Protein AF-A0A966EF16-F1 (afdb_monomer)

Structure (mmCIF, N/CA/C/O backbone):
data_AF-A0A966EF16-F1
#
_entry.id   AF-A0A966EF16-F1
#
loop_
_atom_site.group_PDB
_atom_site.id
_atom_site.type_symbol
_atom_site.label_atom_id
_atom_site.label_alt_id
_atom_site.label_comp_id
_atom_site.label_asym_id
_atom_site.label_entity_id
_atom_site.label_seq_id
_atom_site.pdbx_PDB_ins_code
_atom_site.Cartn_x
_atom_site.Cartn_y
_atom_site.Cartn_z
_atom_site.occupancy
_atom_site.B_iso_or_equiv
_atom_site.auth_seq_id
_atom_site.auth_comp_id
_atom_site.auth_asym_id
_atom_site.auth_atom_id
_atom_site.pdbx_PDB_model_num
ATOM 1 N N . MET A 1 1 ? -3.712 -14.894 29.745 1.00 33.47 1 MET A N 1
ATOM 2 C CA . MET A 1 1 ? -4.833 -15.830 29.506 1.00 33.47 1 MET A CA 1
ATOM 3 C C . MET A 1 1 ? -4.460 -16.750 28.345 1.00 33.47 1 MET A C 1
ATOM 5 O O . MET A 1 1 ? -4.486 -16.321 27.200 1.00 33.47 1 MET A O 1
ATOM 9 N N . LYS A 1 2 ? -3.985 -17.967 28.647 1.00 32.66 2 LYS A N 1
ATOM 10 C CA . LYS A 1 2 ? -3.661 -19.004 27.654 1.00 32.66 2 LYS A CA 1
ATOM 11 C C . LYS A 1 2 ? -4.971 -19.668 27.225 1.00 32.66 2 LYS A C 1
ATOM 13 O O . LYS A 1 2 ? -5.638 -20.267 28.060 1.00 32.66 2 LYS A O 1
ATOM 18 N N . LEU A 1 3 ? -5.339 -19.530 25.955 1.00 38.59 3 LEU A N 1
ATOM 19 C CA . LEU A 1 3 ? -6.454 -20.247 25.339 1.00 38.59 3 LEU A CA 1
ATOM 20 C C . LEU A 1 3 ? -5.885 -21.390 24.499 1.00 38.59 3 LEU A C 1
ATOM 22 O O . LEU A 1 3 ? -5.008 -21.179 23.661 1.00 38.59 3 LEU A O 1
ATOM 26 N N . ALA A 1 4 ? -6.382 -22.595 24.753 1.00 40.72 4 ALA A N 1
ATOM 27 C CA . ALA A 1 4 ? -6.151 -23.762 23.925 1.00 40.72 4 ALA A CA 1
ATOM 28 C C . ALA A 1 4 ? -6.620 -23.489 22.481 1.00 40.72 4 ALA A C 1
ATOM 30 O O . ALA A 1 4 ? -7.749 -23.062 22.268 1.00 40.72 4 ALA A O 1
ATOM 31 N N . GLY A 1 5 ? -5.746 -23.749 21.504 1.00 45.44 5 GLY A N 1
ATOM 32 C CA . GLY A 1 5 ? -6.109 -23.954 20.099 1.00 45.44 5 GLY A CA 1
ATOM 33 C C . GLY A 1 5 ? -6.415 -22.716 19.239 1.00 45.44 5 GLY A C 1
ATOM 34 O O . GLY A 1 5 ? -7.557 -22.290 19.122 1.00 45.44 5 GLY A O 1
ATOM 35 N N . LYS A 1 6 ? -5.395 -22.279 18.483 1.00 52.19 6 LYS A N 1
ATOM 36 C CA . LYS A 1 6 ? -5.493 -21.819 17.075 1.00 52.19 6 LYS A CA 1
ATOM 37 C C . LYS A 1 6 ? -6.133 -20.442 16.750 1.00 52.19 6 LYS A C 1
ATOM 39 O O . LYS A 1 6 ? -6.862 -20.336 15.764 1.00 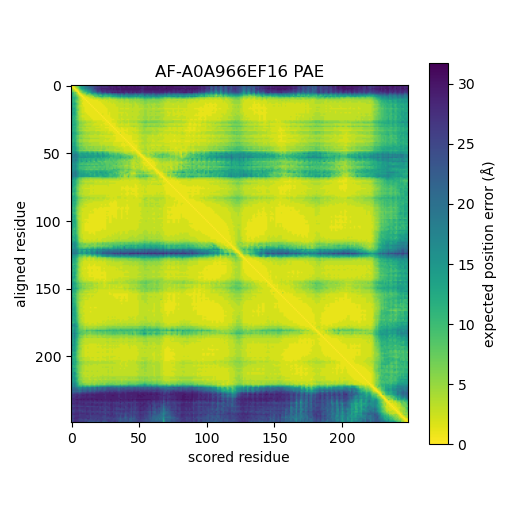52.19 6 LYS A O 1
ATOM 44 N N . PRO A 1 7 ? -5.801 -19.330 17.441 1.00 63.47 7 PRO A N 1
ATOM 45 C CA . PRO A 1 7 ? -6.170 -17.990 16.961 1.00 63.47 7 PRO A CA 1
ATOM 46 C C . PRO A 1 7 ? -5.484 -17.609 15.631 1.00 63.47 7 PRO A C 1
ATOM 48 O O . PRO A 1 7 ? -6.052 -16.856 14.846 1.00 63.47 7 PRO A O 1
ATOM 51 N N . TYR A 1 8 ? -4.296 -18.151 15.337 1.00 73.38 8 TYR A N 1
ATOM 52 C CA . TYR A 1 8 ? -3.543 -17.839 14.113 1.00 73.38 8 TYR A CA 1
ATOM 53 C C . TYR A 1 8 ? -4.095 -18.536 12.857 1.00 73.38 8 TYR A C 1
ATOM 55 O O . TYR A 1 8 ? -4.023 -17.971 11.769 1.00 73.38 8 TYR A O 1
ATOM 63 N N . GLU A 1 9 ? -4.689 -19.726 12.987 1.00 81.94 9 GLU A N 1
ATOM 64 C CA . GLU A 1 9 ? -5.162 -20.505 11.830 1.00 81.94 9 GLU A CA 1
ATOM 65 C C . GLU A 1 9 ? -6.334 -19.838 11.114 1.00 81.94 9 GLU A C 1
ATOM 67 O O . GLU A 1 9 ? -6.429 -19.888 9.892 1.00 81.94 9 GLU A O 1
ATOM 72 N N . VAL A 1 10 ? -7.203 -19.153 11.861 1.00 84.75 10 VAL A N 1
ATOM 73 C CA . VAL A 1 10 ? -8.337 -18.423 11.279 1.00 84.75 10 VAL A CA 1
ATOM 74 C C . VAL A 1 10 ? -7.854 -17.237 10.445 1.00 84.75 10 VAL A C 1
ATOM 76 O O . VAL A 1 10 ? -8.403 -16.964 9.380 1.00 84.75 10 VAL A O 1
ATOM 79 N N . HIS A 1 11 ? -6.817 -16.538 10.912 1.00 92.62 11 HIS A N 1
ATOM 80 C CA . HIS A 1 11 ? -6.212 -15.443 10.159 1.00 92.62 11 HIS A CA 1
ATOM 81 C C . HIS A 1 11 ? -5.450 -15.963 8.938 1.00 92.62 11 HIS A C 1
ATOM 83 O O . HIS A 1 11 ? -5.559 -15.372 7.870 1.00 92.62 11 HIS A O 1
ATOM 89 N N . LEU A 1 12 ? -4.763 -17.102 9.061 1.00 94.31 12 LEU A N 1
ATOM 90 C CA . LEU A 1 12 ? -4.118 -17.764 7.929 1.00 94.31 12 LEU A CA 1
ATOM 91 C C . LEU A 1 12 ? -5.136 -18.153 6.850 1.00 94.31 12 LEU A C 1
ATOM 93 O O . LEU A 1 12 ? -4.920 -17.861 5.679 1.00 94.31 12 LEU A O 1
ATOM 97 N N . LEU A 1 13 ? -6.271 -18.744 7.235 1.00 95.12 13 LEU A N 1
ATOM 98 C CA . LEU A 1 13 ? -7.340 -19.076 6.293 1.00 95.12 13 LEU A CA 1
ATOM 99 C C . LEU A 1 13 ? -7.873 -17.826 5.580 1.00 95.12 13 LEU A C 1
ATOM 101 O O . LEU A 1 13 ? -8.042 -17.849 4.365 1.00 95.12 13 LEU A O 1
ATOM 105 N N . ALA A 1 14 ? -8.101 -16.729 6.309 1.00 95.31 14 ALA A N 1
ATOM 106 C CA . ALA A 1 14 ? -8.521 -15.462 5.711 1.00 95.31 14 ALA A CA 1
ATOM 107 C C . ALA A 1 14 ? -7.501 -14.952 4.676 1.00 95.31 14 ALA A C 1
ATOM 109 O O . ALA A 1 14 ? -7.890 -14.565 3.578 1.00 95.31 14 ALA A O 1
ATOM 110 N N . VAL A 1 15 ? -6.203 -15.014 4.990 1.00 97.12 15 VAL A N 1
ATOM 111 C CA . VAL A 1 15 ? -5.126 -14.637 4.061 1.00 97.12 15 VAL A CA 1
ATOM 112 C C . VAL A 1 15 ? -5.116 -15.537 2.824 1.00 97.12 15 VAL A C 1
ATOM 114 O O . VAL A 1 15 ? -5.044 -15.021 1.713 1.00 97.12 15 VAL A O 1
ATOM 117 N N . ILE A 1 16 ? -5.250 -16.857 2.987 1.00 97.75 16 ILE A N 1
ATOM 118 C CA . ILE A 1 16 ? -5.322 -17.804 1.863 1.00 97.75 16 ILE A CA 1
ATOM 119 C C . ILE A 1 16 ? -6.518 -17.481 0.961 1.00 97.75 16 ILE A C 1
ATOM 121 O O . ILE A 1 16 ? -6.364 -17.424 -0.256 1.00 97.75 16 ILE A O 1
ATOM 125 N N . VAL A 1 17 ? -7.694 -17.219 1.540 1.00 98.00 17 VAL A N 1
ATOM 126 C CA . VAL A 1 17 ? -8.896 -16.841 0.781 1.00 98.00 17 VAL A CA 1
ATOM 127 C C . VAL A 1 17 ? -8.660 -15.561 -0.021 1.00 98.00 17 VAL A C 1
ATOM 129 O O . VAL A 1 17 ? -8.979 -15.527 -1.207 1.00 98.00 17 VAL A O 1
ATOM 132 N N . LEU A 1 18 ? -8.072 -14.527 0.589 1.00 98.44 18 LEU A N 1
ATOM 133 C CA . LEU A 1 18 ? -7.751 -13.271 -0.098 1.00 98.44 18 LEU A CA 1
ATOM 134 C C . LEU A 1 18 ? -6.717 -13.472 -1.214 1.00 98.44 18 LEU A C 1
ATOM 136 O O . LEU A 1 18 ? -6.837 -12.858 -2.271 1.00 98.44 18 LEU A O 1
ATOM 140 N N . TYR A 1 19 ? -5.741 -14.356 -1.006 1.00 98.12 19 TYR A N 1
ATOM 141 C CA . TYR A 1 19 ? -4.730 -14.694 -2.003 1.00 98.12 19 TYR A CA 1
ATOM 142 C C . TYR A 1 19 ? -5.352 -15.392 -3.217 1.00 98.12 19 TYR A C 1
ATOM 144 O O . TYR A 1 19 ? -5.171 -14.947 -4.349 1.00 98.12 19 TYR A O 1
ATOM 152 N N . VAL A 1 20 ? -6.147 -16.442 -2.984 1.00 98.38 20 VAL A N 1
ATOM 153 C CA . VAL A 1 20 ? -6.863 -17.170 -4.043 1.00 98.38 20 VAL A CA 1
ATOM 154 C C . VAL A 1 20 ? -7.811 -16.237 -4.795 1.00 98.38 20 VAL A C 1
ATOM 156 O O . VAL A 1 20 ? -7.811 -16.236 -6.023 1.00 98.38 20 VAL A O 1
ATOM 159 N N . LEU A 1 21 ? -8.573 -15.406 -4.076 1.00 98.31 21 LEU A N 1
ATOM 160 C CA . LEU A 1 21 ? -9.480 -14.432 -4.680 1.00 98.31 21 LEU A CA 1
ATOM 161 C C . LEU A 1 21 ? -8.727 -13.414 -5.545 1.00 98.31 21 LEU A C 1
ATOM 163 O O . LEU A 1 21 ? -9.138 -13.163 -6.674 1.00 98.31 21 LEU A O 1
ATOM 167 N N . GLY A 1 22 ? -7.628 -12.847 -5.042 1.00 97.62 22 GLY A N 1
ATOM 168 C CA . GLY A 1 22 ? -6.830 -11.869 -5.779 1.00 97.62 22 GLY A CA 1
ATOM 169 C C . GLY A 1 22 ? -6.287 -12.435 -7.087 1.00 97.62 22 GLY A C 1
ATOM 170 O O . GLY A 1 22 ? -6.481 -11.834 -8.140 1.00 97.62 22 GLY A O 1
ATOM 171 N N . PHE A 1 23 ? -5.690 -13.628 -7.061 1.00 97.88 23 PHE A N 1
ATOM 172 C CA . PHE A 1 23 ? -5.241 -14.269 -8.298 1.00 97.88 23 PHE A CA 1
ATOM 173 C C . PHE A 1 23 ? -6.400 -14.615 -9.230 1.00 97.88 23 PHE A C 1
ATOM 175 O O . PHE A 1 23 ? -6.285 -14.376 -10.425 1.00 97.88 23 PHE A O 1
ATOM 182 N N . ALA A 1 24 ? -7.519 -15.129 -8.713 1.00 97.81 24 ALA A N 1
ATOM 183 C CA . ALA A 1 24 ? -8.670 -15.481 -9.541 1.00 97.81 24 ALA A CA 1
ATOM 184 C C . ALA A 1 24 ? -9.262 -14.263 -10.275 1.00 97.81 24 ALA A C 1
ATOM 186 O O . ALA A 1 24 ? -9.571 -14.360 -11.459 1.00 97.81 24 ALA A O 1
ATOM 187 N N . VAL A 1 25 ? -9.385 -13.116 -9.596 1.00 97.31 25 VAL A N 1
ATOM 188 C CA . VAL A 1 25 ? -9.944 -11.880 -10.173 1.00 97.31 25 VAL A CA 1
ATOM 189 C C . VAL A 1 25 ? -9.020 -11.272 -11.230 1.00 97.31 25 VAL A C 1
ATOM 191 O O . VAL A 1 25 ? -9.508 -10.780 -12.243 1.00 97.31 25 VAL A O 1
ATOM 194 N N . TYR A 1 26 ? -7.702 -11.311 -11.013 1.00 97.31 26 TYR A N 1
ATOM 195 C CA . TYR A 1 26 ? -6.723 -10.641 -11.877 1.00 97.31 26 TYR A CA 1
ATOM 196 C C . TYR A 1 26 ? -5.936 -11.596 -12.783 1.00 97.31 26 TYR A C 1
ATOM 198 O O . TYR A 1 26 ? -4.965 -11.186 -13.411 1.00 97.31 26 TYR A O 1
ATOM 206 N N . LEU A 1 27 ? -6.341 -12.864 -12.904 1.00 96.00 27 LEU A N 1
ATOM 207 C CA . LEU A 1 27 ? -5.619 -13.860 -13.707 1.00 96.00 27 LEU A CA 1
ATOM 208 C C . LEU A 1 27 ? -5.448 -13.423 -15.170 1.00 96.00 27 LEU A C 1
ATOM 210 O O . LEU A 1 27 ? -4.418 -13.676 -15.792 1.00 96.00 27 LEU A O 1
ATOM 214 N N . ASN A 1 28 ? -6.449 -12.734 -15.715 1.00 94.69 28 ASN A N 1
ATOM 215 C CA . ASN A 1 28 ? -6.435 -12.231 -17.085 1.00 94.69 28 ASN A CA 1
ATOM 216 C C . ASN A 1 28 ? -5.484 -11.035 -17.295 1.00 94.69 28 ASN A C 1
ATOM 218 O O . ASN A 1 28 ? -5.153 -10.735 -18.444 1.00 94.69 28 ASN A O 1
ATOM 222 N N . SER A 1 29 ? -5.001 -10.379 -16.230 1.00 95.56 29 SER A N 1
ATOM 223 C CA . SER A 1 29 ? -4.118 -9.213 -16.354 1.00 95.56 29 SER A CA 1
ATOM 224 C C . SER A 1 29 ? -2.742 -9.570 -16.905 1.00 95.56 29 SER A C 1
ATOM 226 O O . SER A 1 29 ? -2.127 -8.751 -17.571 1.00 95.56 29 SER A O 1
ATOM 228 N N . PHE A 1 30 ? -2.282 -10.811 -16.724 1.00 96.94 30 PHE A N 1
ATOM 229 C CA . PHE A 1 30 ? -0.929 -11.264 -17.076 1.00 96.94 30 PHE A CA 1
ATOM 230 C C . PHE A 1 30 ? -0.582 -11.173 -18.568 1.00 96.94 30 PHE A C 1
ATOM 232 O O . PHE A 1 30 ? 0.585 -11.300 -18.935 1.00 96.94 30 PHE A O 1
ATOM 239 N N . SER A 1 31 ? -1.582 -10.974 -19.426 1.00 95.38 31 SER A N 1
ATOM 240 C CA . SER A 1 31 ? -1.412 -10.799 -20.872 1.00 95.38 31 SER A CA 1
ATOM 241 C C . SER A 1 31 ? -1.550 -9.346 -21.339 1.00 95.38 31 SER A C 1
ATOM 243 O O . SER A 1 31 ? -1.339 -9.062 -22.516 1.00 95.38 31 SER A O 1
ATOM 245 N N . VAL A 1 32 ? -1.892 -8.423 -20.436 1.00 96.56 32 VAL A N 1
ATOM 246 C CA . VAL A 1 32 ? -2.098 -7.010 -20.764 1.00 96.56 32 VAL A CA 1
ATOM 247 C C . VAL A 1 32 ? -0.738 -6.360 -21.060 1.00 96.56 32 VAL A C 1
ATOM 249 O O . VAL A 1 32 ? 0.167 -6.456 -20.224 1.00 96.56 32 VAL A O 1
ATOM 252 N N . PRO A 1 33 ? -0.559 -5.717 -22.230 1.00 97.31 33 PRO A N 1
ATOM 253 C CA . PRO A 1 33 ? 0.697 -5.065 -22.587 1.00 97.31 33 PRO A CA 1
ATOM 254 C C . PRO A 1 33 ? 0.915 -3.779 -21.778 1.00 97.31 33 PRO A C 1
ATOM 256 O O . PRO A 1 33 ? 0.015 -3.303 -21.089 1.00 97.31 33 PRO A O 1
ATOM 259 N N . PHE A 1 34 ? 2.101 -3.182 -21.912 1.00 97.38 34 PHE A N 1
ATOM 260 C CA . PHE A 1 34 ? 2.326 -1.807 -21.466 1.00 97.38 34 PHE A CA 1
ATOM 261 C C . PHE A 1 34 ? 1.378 -0.845 -22.199 1.00 97.38 34 PHE A C 1
ATOM 263 O O . PHE A 1 34 ? 1.208 -0.942 -23.417 1.00 97.38 34 PHE A O 1
ATOM 270 N N . VAL A 1 35 ? 0.772 0.085 -21.465 1.00 96.38 35 VAL A N 1
ATOM 271 C CA . VAL A 1 35 ? -0.192 1.068 -21.976 1.00 96.38 35 VAL A CA 1
ATOM 272 C C . VAL A 1 35 ? 0.074 2.461 -21.399 1.00 96.38 35 VAL A C 1
ATOM 274 O O . VAL A 1 35 ? 0.591 2.589 -20.297 1.00 96.38 35 VAL A O 1
ATOM 277 N N . PHE A 1 36 ? -0.311 3.519 -22.118 1.00 95.44 36 PHE A N 1
ATOM 278 C CA . PHE A 1 36 ? -0.276 4.910 -21.630 1.00 95.44 36 PHE A CA 1
ATOM 279 C C . PHE A 1 36 ? 1.071 5.319 -20.990 1.00 95.44 36 PHE A C 1
ATOM 281 O O . PHE A 1 36 ? 2.118 5.226 -21.627 1.00 95.44 36 PHE A O 1
ATOM 288 N N . ASP A 1 37 ? 1.062 5.759 -19.733 1.00 94.94 37 ASP A N 1
ATOM 289 C CA . ASP A 1 37 ? 2.244 6.216 -19.004 1.00 94.94 37 ASP A CA 1
ATOM 290 C C . ASP A 1 37 ? 3.193 5.060 -18.632 1.00 94.94 37 ASP A C 1
ATOM 292 O O . ASP A 1 37 ? 4.270 5.322 -18.102 1.00 94.94 37 ASP A O 1
ATOM 296 N N . ASP A 1 38 ? 2.878 3.794 -18.931 1.00 96.38 38 ASP A N 1
ATOM 297 C CA . ASP A 1 38 ? 3.862 2.706 -18.837 1.00 96.38 38 ASP A CA 1
ATOM 298 C C . ASP A 1 38 ? 5.060 2.963 -19.765 1.00 96.38 38 ASP A C 1
ATOM 300 O O . ASP A 1 38 ? 6.193 2.615 -19.430 1.00 96.38 38 ASP A O 1
ATOM 304 N N . PHE A 1 39 ? 4.830 3.591 -20.924 1.00 95.62 39 PHE A N 1
ATOM 305 C CA . PHE A 1 39 ? 5.880 3.866 -21.903 1.00 95.62 39 PHE A CA 1
ATOM 306 C C . PHE A 1 39 ? 6.964 4.799 -21.345 1.00 95.62 39 PHE A C 1
ATOM 308 O O . PHE A 1 39 ? 8.072 4.317 -21.097 1.00 95.62 39 PHE A O 1
ATOM 315 N N . PRO A 1 40 ? 6.672 6.075 -21.028 1.00 94.31 40 PRO A N 1
ATOM 316 C CA . PRO A 1 40 ? 7.691 7.000 -20.539 1.00 94.31 40 PRO A CA 1
ATOM 317 C C . PRO A 1 40 ? 8.279 6.603 -19.178 1.00 94.31 40 PRO A C 1
ATOM 319 O O . PRO A 1 40 ? 9.418 6.957 -18.886 1.00 94.31 40 PRO A O 1
ATOM 322 N N . ASN A 1 41 ? 7.533 5.875 -18.337 1.00 93.69 41 ASN A N 1
ATOM 323 C CA . ASN A 1 41 ? 7.969 5.568 -16.971 1.00 93.69 41 ASN A CA 1
ATOM 324 C C . ASN A 1 41 ? 8.680 4.215 -16.832 1.00 93.69 41 ASN A C 1
ATOM 326 O O . ASN A 1 41 ? 9.449 4.036 -15.886 1.00 93.69 41 ASN A O 1
ATOM 330 N N . ILE A 1 42 ? 8.442 3.268 -17.746 1.00 95.12 42 ILE A N 1
ATOM 331 C CA . ILE A 1 42 ? 8.984 1.902 -17.671 1.00 95.12 42 ILE A CA 1
ATOM 332 C C . ILE A 1 42 ? 9.701 1.530 -18.971 1.00 95.12 42 ILE A C 1
ATOM 334 O O . ILE A 1 42 ? 10.900 1.258 -18.962 1.00 95.12 42 ILE A O 1
ATOM 338 N N . ARG A 1 43 ? 8.994 1.493 -20.104 1.00 94.50 43 ARG A N 1
ATOM 339 C CA . ARG A 1 43 ? 9.557 0.964 -21.361 1.00 94.50 43 ARG A CA 1
ATOM 340 C C . ARG A 1 43 ? 10.699 1.832 -21.900 1.00 94.50 43 ARG A C 1
ATOM 342 O O . ARG A 1 43 ? 11.762 1.315 -22.255 1.00 94.50 43 ARG A O 1
ATOM 349 N N . ASP A 1 44 ? 10.482 3.138 -21.903 1.00 94.12 44 ASP A N 1
ATOM 350 C CA . ASP A 1 44 ? 11.380 4.135 -22.484 1.00 94.12 44 ASP A CA 1
ATOM 351 C C . ASP A 1 44 ? 12.293 4.770 -21.435 1.00 94.12 44 ASP A C 1
ATOM 353 O O . ASP A 1 44 ? 13.189 5.533 -21.776 1.00 94.12 44 ASP A O 1
ATOM 357 N N . ASN A 1 45 ? 12.105 4.416 -20.163 1.00 92.94 45 ASN A N 1
ATOM 358 C CA . ASN A 1 45 ? 12.923 4.880 -19.059 1.00 92.94 45 ASN A CA 1
ATOM 359 C C . ASN A 1 45 ? 14.231 4.065 -18.981 1.00 92.94 45 ASN A C 1
ATOM 361 O O . ASN A 1 45 ? 14.204 2.896 -18.580 1.00 92.94 45 ASN A O 1
ATOM 365 N N . PRO A 1 46 ? 15.395 4.638 -19.337 1.00 90.75 46 PRO A N 1
ATOM 366 C CA . PRO A 1 46 ? 16.659 3.916 -19.258 1.00 90.75 46 PRO A CA 1
ATOM 367 C C . PRO A 1 46 ? 17.112 3.692 -17.810 1.00 90.75 46 PRO A C 1
ATOM 369 O O . PRO A 1 46 ? 17.841 2.735 -17.563 1.00 90.75 46 PRO A O 1
ATOM 372 N N . SER A 1 47 ? 16.657 4.507 -16.848 1.00 89.06 47 SER A N 1
ATOM 373 C CA . SER A 1 47 ? 17.143 4.453 -15.464 1.00 89.06 47 SER A CA 1
ATOM 374 C C .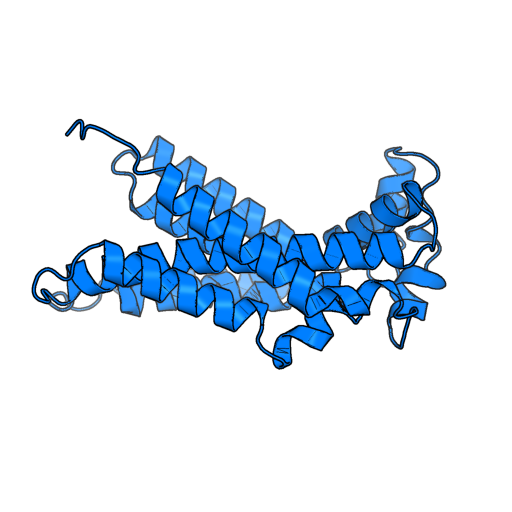 SER A 1 47 ? 16.726 3.187 -14.718 1.00 89.06 47 SER A C 1
ATOM 376 O O . SER A 1 47 ? 17.320 2.858 -13.699 1.00 89.06 47 SER A O 1
ATOM 378 N N . ILE A 1 48 ? 15.728 2.449 -15.218 1.00 91.31 48 ILE A N 1
ATOM 379 C CA . ILE A 1 48 ? 15.312 1.171 -14.625 1.00 91.31 48 ILE A CA 1
ATOM 380 C C . ILE A 1 48 ? 16.054 -0.037 -15.204 1.00 91.31 48 ILE A C 1
ATOM 382 O O . ILE A 1 48 ? 15.840 -1.154 -14.738 1.00 91.31 48 ILE A O 1
ATOM 386 N N . ARG A 1 49 ? 16.895 0.141 -16.231 1.00 91.69 49 ARG A N 1
ATOM 387 C CA . ARG A 1 49 ? 17.575 -0.965 -16.924 1.00 91.69 49 ARG A CA 1
ATOM 388 C C . ARG A 1 49 ? 18.795 -1.461 -16.143 1.00 91.69 49 ARG A C 1
ATOM 390 O O . ARG A 1 49 ? 19.903 -1.492 -16.668 1.00 91.69 49 ARG A O 1
ATOM 397 N N . LEU A 1 50 ? 18.582 -1.843 -14.884 1.00 87.38 50 LEU A N 1
ATOM 398 C CA . LEU A 1 50 ? 19.615 -2.381 -14.004 1.00 87.38 50 LEU A CA 1
ATOM 399 C C . LEU A 1 50 ? 20.197 -3.672 -14.584 1.00 87.38 50 LEU A C 1
ATOM 401 O O . LEU A 1 50 ? 19.465 -4.621 -14.866 1.00 87.38 50 LEU A O 1
ATOM 405 N N . THR A 1 51 ? 21.522 -3.715 -14.707 1.00 83.44 51 THR A N 1
ATOM 406 C CA . THR A 1 51 ? 22.290 -4.922 -15.054 1.00 83.44 51 THR A CA 1
ATOM 407 C C . THR A 1 51 ? 23.005 -5.529 -13.845 1.00 83.44 51 THR A C 1
ATOM 409 O O . THR A 1 51 ? 23.363 -6.703 -13.872 1.00 83.44 51 THR A O 1
ATOM 412 N N . ALA A 1 52 ? 23.196 -4.748 -12.780 1.00 83.12 52 ALA A N 1
ATOM 413 C CA . ALA A 1 52 ? 23.762 -5.164 -11.501 1.00 83.12 52 ALA A CA 1
ATOM 414 C C . ALA A 1 52 ? 23.165 -4.317 -10.362 1.00 83.12 52 ALA A C 1
ATOM 416 O O . ALA A 1 52 ? 22.542 -3.286 -10.604 1.00 83.12 52 ALA A O 1
ATOM 417 N N . ILE A 1 53 ? 23.339 -4.762 -9.113 1.00 82.75 53 ILE A N 1
ATOM 418 C CA . ILE A 1 53 ? 22.932 -4.007 -7.918 1.00 82.75 53 ILE A CA 1
ATOM 419 C C . ILE A 1 53 ? 24.179 -3.337 -7.327 1.00 82.75 53 ILE A C 1
ATOM 421 O O . ILE A 1 53 ? 24.754 -3.820 -6.352 1.00 82.75 53 ILE A O 1
ATOM 425 N N . GLY A 1 54 ? 24.628 -2.251 -7.957 1.00 84.62 54 GLY A N 1
ATOM 426 C CA . GLY A 1 54 ? 25.668 -1.358 -7.448 1.00 84.62 54 GLY A CA 1
ATOM 427 C C . GLY A 1 54 ? 25.091 -0.070 -6.852 1.00 84.62 54 GLY A C 1
ATOM 428 O O . GLY A 1 54 ? 23.954 0.316 -7.122 1.00 84.62 54 GLY A O 1
ATOM 429 N N . ILE A 1 55 ? 25.884 0.624 -6.027 1.00 82.19 55 ILE A N 1
ATOM 430 C CA . ILE A 1 55 ? 25.486 1.918 -5.440 1.00 82.19 55 ILE A CA 1
ATOM 431 C C . ILE A 1 55 ? 25.250 2.962 -6.540 1.00 82.19 55 ILE A C 1
ATOM 433 O O . ILE A 1 55 ? 24.286 3.721 -6.466 1.00 82.19 55 ILE A O 1
ATOM 437 N N . GLU A 1 56 ? 26.106 2.988 -7.564 1.00 81.50 56 GLU A N 1
ATOM 438 C CA . GLU A 1 56 ? 25.977 3.906 -8.701 1.00 81.50 56 GLU A CA 1
ATOM 439 C C . GLU A 1 56 ? 24.739 3.589 -9.545 1.00 81.50 56 GLU A C 1
ATOM 441 O O . GLU A 1 56 ? 23.987 4.500 -9.887 1.00 81.50 56 GLU A O 1
ATOM 446 N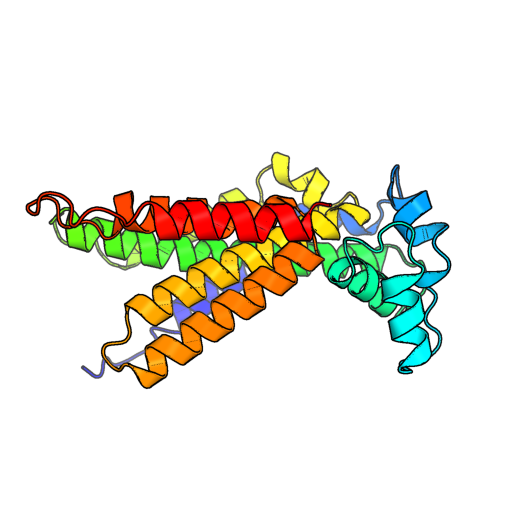 N . ASP A 1 57 ? 24.452 2.304 -9.767 1.00 82.31 57 ASP A N 1
ATOM 447 C CA . ASP A 1 57 ? 23.268 1.858 -10.502 1.00 82.31 57 ASP A CA 1
ATOM 448 C C . ASP A 1 57 ? 21.965 2.252 -9.782 1.00 82.31 57 ASP A C 1
ATOM 450 O O . ASP A 1 57 ? 21.020 2.770 -10.386 1.00 82.31 57 ASP A O 1
ATOM 454 N N . LEU A 1 58 ? 21.919 2.068 -8.456 1.00 83.06 58 LEU A N 1
ATOM 455 C CA . LEU A 1 58 ? 20.782 2.485 -7.631 1.00 83.06 58 LEU A CA 1
ATOM 456 C C . LEU A 1 58 ? 20.649 4.008 -7.575 1.00 83.06 58 LEU A C 1
ATOM 458 O O . LEU A 1 58 ? 19.532 4.529 -7.598 1.00 83.06 58 LEU A O 1
ATOM 462 N N . ARG A 1 59 ? 21.769 4.736 -7.531 1.00 83.69 59 ARG A N 1
ATOM 463 C CA . ARG A 1 59 ? 21.764 6.199 -7.570 1.00 83.69 59 ARG A CA 1
ATOM 464 C C . ARG A 1 59 ? 21.189 6.711 -8.889 1.00 83.69 59 ARG A C 1
ATOM 466 O O . ARG A 1 59 ? 20.318 7.576 -8.841 1.00 83.69 59 ARG A O 1
ATOM 473 N N . ALA A 1 60 ? 21.618 6.167 -10.026 1.00 80.06 60 ALA A N 1
ATOM 474 C CA . ALA A 1 60 ? 21.079 6.520 -11.339 1.00 80.06 60 ALA A CA 1
ATOM 475 C C . ALA A 1 60 ? 19.582 6.176 -11.435 1.00 80.06 60 ALA A C 1
ATOM 477 O O . ALA A 1 60 ? 18.772 7.005 -11.849 1.00 80.06 60 ALA A O 1
ATOM 478 N N . THR A 1 61 ? 19.186 5.001 -10.928 1.00 82.31 61 THR A N 1
ATOM 479 C CA . THR A 1 61 ? 17.773 4.597 -10.827 1.00 82.31 61 THR A CA 1
ATOM 480 C C . THR A 1 61 ? 16.951 5.634 -10.059 1.00 82.31 61 THR A C 1
ATOM 482 O O . THR A 1 61 ? 15.837 5.963 -10.453 1.00 82.31 61 THR A O 1
ATOM 485 N N . VAL A 1 62 ? 17.472 6.176 -8.962 1.00 84.56 62 VAL A N 1
ATOM 486 C CA . VAL A 1 62 ? 16.730 7.113 -8.109 1.00 84.56 62 VAL A CA 1
ATOM 487 C C . VAL A 1 62 ? 16.738 8.542 -8.656 1.00 84.56 62 VAL A C 1
ATOM 489 O O . VAL A 1 62 ? 15.691 9.184 -8.680 1.00 84.56 62 VAL A O 1
ATOM 492 N N . LEU A 1 63 ? 17.896 9.049 -9.080 1.00 83.12 63 LEU A N 1
ATOM 493 C CA . LEU A 1 63 ? 18.094 10.476 -9.353 1.00 83.12 63 LEU A CA 1
ATOM 494 C C . LEU A 1 63 ? 17.882 10.865 -10.819 1.00 83.12 63 LEU A C 1
ATOM 496 O O . LEU A 1 63 ? 17.518 12.004 -11.087 1.00 83.12 63 LEU A O 1
ATOM 500 N N . GLU A 1 64 ? 18.094 9.944 -11.758 1.00 82.06 64 GLU A N 1
ATOM 501 C CA . GLU A 1 64 ? 18.082 10.238 -13.202 1.00 82.06 64 GLU A CA 1
ATOM 502 C C . GLU A 1 64 ? 16.787 9.768 -13.886 1.00 82.06 64 GLU A C 1
ATOM 504 O O . GLU A 1 64 ? 16.642 9.825 -15.105 1.00 82.06 64 GLU A O 1
ATOM 509 N N . SER A 1 65 ? 15.819 9.293 -13.099 1.00 82.44 65 SER A N 1
ATOM 510 C CA . SER A 1 65 ? 14.533 8.815 -13.601 1.00 82.44 65 SER A CA 1
ATOM 511 C C . SER A 1 65 ? 13.590 9.957 -14.012 1.00 82.44 65 SER A C 1
ATOM 513 O O . SER A 1 65 ? 13.471 10.938 -13.274 1.00 82.44 65 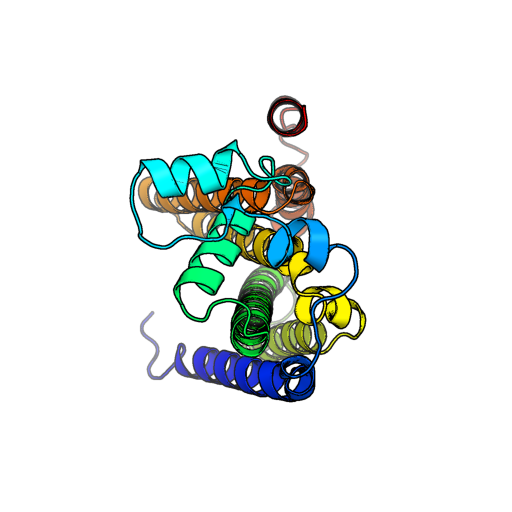SER A O 1
ATOM 515 N N . PRO A 1 66 ? 12.775 9.779 -15.074 1.00 77.12 66 PRO A N 1
ATOM 516 C CA . PRO A 1 66 ? 11.617 10.636 -15.353 1.00 77.12 66 PRO A CA 1
ATOM 517 C C . PRO A 1 66 ? 10.635 10.755 -14.172 1.00 77.12 66 PRO A C 1
ATOM 519 O O . PRO A 1 66 ? 9.899 11.734 -14.069 1.00 77.12 66 PRO A O 1
ATOM 522 N N . ILE A 1 67 ? 10.643 9.780 -13.254 1.00 79.25 67 ILE A N 1
ATOM 523 C CA . ILE A 1 67 ? 9.859 9.767 -12.013 1.00 79.25 67 ILE A CA 1
ATOM 524 C C . ILE A 1 67 ? 10.748 9.855 -10.770 1.00 79.25 67 ILE A C 1
ATOM 526 O O . ILE A 1 67 ? 10.444 9.229 -9.759 1.00 79.25 67 ILE A O 1
ATOM 530 N N . ALA A 1 68 ? 11.819 10.655 -10.798 1.00 79.25 68 ALA A N 1
ATOM 531 C CA . ALA A 1 68 ? 12.744 10.833 -9.666 1.00 79.25 68 ALA A CA 1
ATOM 532 C C . ALA A 1 68 ? 12.056 11.209 -8.334 1.00 79.25 68 ALA A C 1
ATOM 534 O O . ALA A 1 68 ? 12.549 10.886 -7.256 1.00 79.25 68 ALA A O 1
ATOM 535 N N . ARG A 1 69 ? 10.866 11.825 -8.388 1.00 85.50 69 ARG A N 1
ATOM 536 C CA . ARG A 1 69 ? 10.024 12.112 -7.208 1.00 85.50 69 ARG A CA 1
ATOM 537 C C . ARG A 1 69 ? 9.372 10.868 -6.582 1.00 85.50 69 ARG A C 1
ATOM 539 O O . ARG A 1 69 ? 8.779 10.962 -5.513 1.00 85.50 69 ARG A O 1
ATOM 546 N N . ARG A 1 70 ? 9.452 9.706 -7.237 1.00 91.69 70 ARG A N 1
ATOM 547 C CA . ARG A 1 70 ? 8.858 8.423 -6.821 1.00 91.69 70 ARG A CA 1
ATOM 548 C C . ARG A 1 70 ? 9.913 7.303 -6.801 1.00 91.69 70 ARG A C 1
ATOM 550 O O . ARG A 1 70 ? 9.760 6.282 -7.484 1.00 91.69 70 ARG A O 1
ATOM 557 N N . PRO A 1 71 ? 10.998 7.473 -6.024 1.00 93.62 71 PRO A N 1
ATOM 558 C CA . PRO A 1 71 ? 12.166 6.598 -6.078 1.00 93.62 71 PRO A CA 1
ATOM 559 C C . PRO A 1 71 ? 11.863 5.148 -5.698 1.00 93.62 71 PRO A C 1
ATOM 561 O O . PRO A 1 71 ? 12.421 4.230 -6.291 1.00 93.62 71 PRO A O 1
ATOM 564 N N . ILE A 1 72 ? 10.948 4.913 -4.754 1.00 96.12 72 ILE A N 1
ATOM 565 C CA . ILE A 1 72 ? 10.620 3.562 -4.279 1.00 96.12 72 ILE A CA 1
ATOM 566 C C . ILE A 1 72 ? 9.910 2.767 -5.372 1.00 96.12 72 ILE A C 1
ATOM 568 O O . ILE A 1 72 ? 10.204 1.589 -5.591 1.00 96.12 72 ILE A O 1
ATOM 572 N N . ALA A 1 73 ? 9.011 3.420 -6.104 1.00 93.88 73 ALA A N 1
ATOM 573 C CA . ALA A 1 73 ? 8.357 2.781 -7.228 1.00 93.88 73 ALA A CA 1
ATOM 574 C C . ALA A 1 73 ? 9.330 2.544 -8.388 1.00 93.88 73 ALA A C 1
ATOM 576 O O . ALA A 1 73 ? 9.309 1.457 -8.966 1.00 93.88 73 ALA A O 1
ATOM 577 N N . ASN A 1 74 ? 10.222 3.499 -8.682 1.00 94.00 74 ASN A N 1
ATOM 578 C CA . ASN A 1 74 ? 11.212 3.320 -9.743 1.00 94.00 74 ASN A CA 1
ATOM 579 C C . ASN A 1 74 ? 12.179 2.163 -9.443 1.00 94.00 74 ASN A C 1
ATOM 581 O O . ASN A 1 74 ? 12.390 1.309 -10.302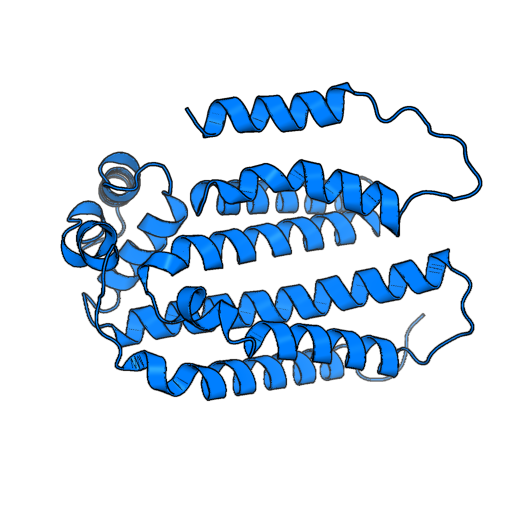 1.00 94.00 74 ASN A O 1
ATOM 585 N N . ILE A 1 75 ? 12.661 2.052 -8.198 1.00 94.69 75 ILE A N 1
ATOM 586 C CA . ILE A 1 75 ? 13.445 0.895 -7.732 1.00 94.69 75 ILE A CA 1
ATOM 587 C C . ILE A 1 75 ? 12.661 -0.406 -7.943 1.00 94.69 75 ILE A C 1
ATOM 589 O O . ILE A 1 75 ? 13.221 -1.389 -8.421 1.00 94.69 75 ILE A O 1
ATOM 593 N N . SER A 1 76 ? 11.357 -0.426 -7.646 1.00 96.56 76 SER A N 1
ATOM 594 C CA . SER A 1 76 ? 10.540 -1.629 -7.851 1.00 96.56 76 SER A CA 1
ATOM 595 C C . SER A 1 76 ? 10.471 -2.062 -9.322 1.00 96.56 76 SER A C 1
ATOM 597 O O . SER A 1 76 ? 10.490 -3.259 -9.605 1.00 96.56 76 SER A O 1
ATOM 599 N N . PHE A 1 77 ? 10.408 -1.117 -10.268 1.00 96.75 77 PHE A N 1
ATOM 600 C CA . PHE A 1 77 ? 10.428 -1.426 -11.700 1.00 96.75 77 PHE A CA 1
ATOM 601 C C . PHE A 1 77 ? 11.809 -1.877 -12.158 1.00 96.75 77 PHE A C 1
ATOM 603 O O . PHE A 1 77 ? 11.902 -2.791 -12.974 1.00 96.75 77 PHE A O 1
ATOM 610 N N . ALA A 1 78 ? 12.862 -1.289 -11.599 1.00 95.50 78 ALA A N 1
ATOM 611 C CA . ALA A 1 78 ? 14.235 -1.633 -11.919 1.00 95.50 78 ALA A CA 1
ATOM 612 C C . ALA A 1 78 ? 14.608 -3.046 -11.442 1.00 95.50 78 ALA A C 1
ATOM 614 O O . ALA A 1 78 ? 15.180 -3.829 -12.196 1.00 95.50 78 ALA A O 1
ATOM 615 N N . LEU A 1 79 ? 14.183 -3.429 -10.234 1.00 95.75 79 LEU A N 1
ATOM 616 C CA . LEU A 1 79 ? 14.307 -4.806 -9.742 1.00 95.75 79 LEU A CA 1
ATOM 617 C C . LEU A 1 79 ? 13.492 -5.791 -10.591 1.00 95.75 79 LEU A C 1
ATOM 619 O O . LEU A 1 79 ? 13.934 -6.909 -10.848 1.00 95.75 79 LEU A O 1
ATOM 623 N N . ASN A 1 80 ? 12.312 -5.377 -11.058 1.00 97.06 80 ASN A N 1
ATOM 624 C CA . ASN A 1 80 ? 11.499 -6.193 -11.955 1.00 97.06 80 ASN A CA 1
ATOM 625 C C . ASN A 1 80 ? 12.184 -6.395 -13.316 1.00 97.06 80 ASN A C 1
ATOM 627 O O . ASN A 1 80 ? 12.129 -7.496 -13.862 1.00 97.06 80 ASN A O 1
ATOM 631 N N . TYR A 1 81 ? 12.824 -5.350 -13.846 1.00 96.81 81 TYR A N 1
ATOM 632 C CA . TYR A 1 81 ? 13.594 -5.420 -15.083 1.00 96.81 81 TYR A CA 1
ATOM 633 C C . TYR A 1 81 ? 14.819 -6.323 -14.923 1.00 96.81 81 TYR A C 1
ATOM 635 O O . TYR A 1 81 ? 15.057 -7.183 -15.764 1.00 96.81 81 TYR A O 1
ATOM 643 N N . LEU A 1 82 ? 15.554 -6.195 -13.817 1.00 95.31 82 LEU A N 1
ATOM 644 C CA . LEU A 1 82 ? 16.700 -7.054 -13.516 1.00 95.31 82 LEU A CA 1
ATOM 645 C C . LEU A 1 82 ? 16.312 -8.544 -13.497 1.00 95.31 82 LEU A C 1
ATOM 647 O O . LEU A 1 82 ? 17.085 -9.390 -13.936 1.00 95.31 82 LEU A O 1
ATOM 651 N N . ALA A 1 83 ? 15.109 -8.869 -13.012 1.00 96.12 83 ALA A N 1
ATOM 652 C CA . ALA A 1 83 ? 14.636 -10.247 -12.896 1.00 96.12 83 ALA A CA 1
ATOM 653 C C . ALA A 1 83 ? 14.134 -10.866 -14.215 1.00 96.12 83 ALA A C 1
ATOM 655 O O . ALA A 1 83 ? 14.246 -12.078 -14.393 1.00 96.12 83 ALA A O 1
ATOM 656 N N . GLY A 1 84 ? 13.540 -10.079 -15.119 1.00 95.62 84 GLY A N 1
ATOM 657 C CA . GLY A 1 84 ? 12.832 -10.624 -16.289 1.00 95.62 84 GLY A CA 1
ATOM 658 C C . GLY A 1 84 ? 12.731 -9.693 -17.496 1.00 95.62 84 GLY A C 1
ATOM 659 O O . GLY A 1 84 ? 11.912 -9.918 -18.388 1.00 95.62 84 GLY A O 1
ATOM 660 N N . GLY A 1 85 ? 13.530 -8.628 -17.530 1.00 96.62 85 GLY A N 1
ATOM 661 C CA . GLY A 1 85 ? 13.489 -7.605 -18.565 1.00 96.62 85 GLY A CA 1
ATOM 662 C C . GLY A 1 85 ? 12.099 -6.987 -18.680 1.00 96.62 85 GLY A C 1
ATOM 663 O O . GLY A 1 85 ? 11.506 -6.567 -17.694 1.00 96.62 85 GLY A O 1
ATOM 664 N N . TYR A 1 86 ? 11.564 -6.957 -19.898 1.00 96.81 86 TYR A N 1
ATOM 665 C CA . TYR A 1 86 ? 10.261 -6.367 -20.207 1.00 96.81 86 TYR A CA 1
ATOM 666 C C . TYR A 1 86 ? 9.114 -7.387 -20.308 1.00 96.81 86 TYR A C 1
ATOM 668 O O . TYR A 1 86 ? 8.078 -7.067 -20.891 1.00 96.81 86 TYR A O 1
ATOM 676 N N . ASP A 1 87 ? 9.271 -8.604 -19.776 1.00 97.56 87 ASP A N 1
ATOM 677 C CA . ASP A 1 87 ? 8.158 -9.557 -19.717 1.00 97.56 87 ASP A CA 1
ATOM 678 C C . ASP A 1 87 ? 7.064 -9.048 -18.763 1.00 97.56 87 ASP A C 1
ATOM 680 O O . ASP A 1 87 ? 7.204 -9.081 -17.535 1.00 97.56 87 ASP A O 1
ATOM 684 N N . VAL A 1 88 ? 5.945 -8.598 -19.341 1.00 97.69 88 VAL A N 1
ATOM 685 C CA . VAL A 1 88 ? 4.795 -8.031 -18.622 1.00 97.69 88 VAL A CA 1
ATOM 686 C C . VAL A 1 88 ? 4.223 -8.981 -17.571 1.00 97.69 88 VAL A C 1
ATOM 688 O O . VAL A 1 88 ? 3.691 -8.509 -16.567 1.00 97.69 88 VAL A O 1
ATOM 691 N N . LYS A 1 89 ? 4.382 -10.304 -17.719 1.00 98.12 89 LYS A N 1
ATOM 692 C CA . LYS A 1 89 ? 3.900 -11.279 -16.728 1.00 98.12 89 LYS A CA 1
ATOM 693 C C . LYS A 1 89 ? 4.542 -11.064 -15.364 1.00 98.12 89 LYS A C 1
ATOM 695 O O . LYS A 1 89 ? 3.849 -11.120 -14.350 1.00 98.12 89 LYS A O 1
ATOM 700 N N . GLY A 1 90 ? 5.846 -10.777 -15.334 1.00 98.00 90 GLY A N 1
ATOM 701 C CA . GLY A 1 90 ? 6.558 -10.465 -14.096 1.00 98.00 90 GLY A CA 1
ATOM 702 C C . GLY A 1 90 ? 6.038 -9.176 -13.460 1.00 98.00 90 GLY A C 1
ATOM 703 O O . GLY A 1 90 ? 5.844 -9.110 -12.247 1.00 98.00 90 GLY A O 1
ATOM 704 N N . TYR A 1 91 ? 5.731 -8.171 -14.284 1.00 98.25 91 TYR A N 1
ATOM 705 C CA . TYR A 1 91 ? 5.182 -6.911 -13.796 1.00 98.25 91 TYR A CA 1
ATOM 706 C C . TYR A 1 91 ? 3.780 -7.060 -13.198 1.00 98.25 91 TYR A C 1
ATOM 708 O O . TYR A 1 91 ? 3.519 -6.542 -12.107 1.00 98.25 91 TYR A O 1
ATOM 716 N N . HIS A 1 92 ? 2.900 -7.801 -13.874 1.00 98.38 92 HIS A N 1
ATOM 717 C CA . HIS A 1 92 ? 1.558 -8.105 -13.377 1.00 98.38 92 HIS A CA 1
ATOM 718 C C . HIS A 1 92 ? 1.594 -8.957 -12.116 1.00 98.38 92 HIS A C 1
ATOM 720 O O . HIS A 1 92 ? 0.847 -8.671 -11.184 1.00 98.38 92 HIS A O 1
ATOM 726 N N . LEU A 1 93 ? 2.502 -9.937 -12.032 1.00 98.44 93 LEU A N 1
ATOM 727 C CA . LEU A 1 93 ? 2.678 -10.741 -10.823 1.00 98.44 93 LEU A CA 1
ATOM 728 C C . LEU A 1 93 ? 2.952 -9.854 -9.605 1.00 98.44 93 LEU A C 1
ATOM 730 O O . LEU A 1 93 ? 2.266 -9.967 -8.592 1.00 98.44 93 LEU A O 1
ATOM 734 N N . VAL A 1 94 ? 3.919 -8.941 -9.713 1.00 98.44 94 VAL A N 1
ATOM 735 C CA . VAL A 1 94 ? 4.265 -8.024 -8.620 1.00 98.44 94 VAL A CA 1
ATOM 736 C C . VAL A 1 94 ? 3.085 -7.111 -8.265 1.00 98.44 94 VAL A C 1
ATOM 738 O O . VAL A 1 94 ? 2.796 -6.936 -7.082 1.00 98.44 94 VAL A O 1
ATOM 741 N N . ASN A 1 95 ? 2.350 -6.586 -9.251 1.00 98.50 95 ASN A N 1
ATOM 742 C CA . ASN A 1 95 ? 1.165 -5.756 -8.997 1.00 98.50 95 ASN A CA 1
ATOM 743 C C . ASN A 1 95 ? 0.069 -6.523 -8.249 1.00 98.50 95 ASN A C 1
ATOM 745 O O . ASN A 1 95 ? -0.480 -6.013 -7.272 1.00 98.50 95 ASN A O 1
ATOM 749 N N . VAL A 1 96 ? -0.225 -7.755 -8.673 1.00 98.56 96 VAL A N 1
ATOM 750 C CA . VAL A 1 96 ? -1.223 -8.618 -8.029 1.00 98.56 96 VAL A CA 1
ATOM 751 C C . VAL A 1 96 ? -0.803 -8.955 -6.599 1.00 98.56 96 VAL A C 1
ATOM 753 O O . VAL A 1 96 ? -1.625 -8.868 -5.689 1.00 98.56 96 VAL A O 1
ATOM 756 N N . LEU A 1 97 ? 0.476 -9.261 -6.362 1.00 98.50 97 LEU A N 1
ATOM 757 C CA . LEU A 1 97 ? 0.993 -9.521 -5.015 1.00 98.50 97 LEU A CA 1
ATOM 758 C C . LEU A 1 97 ? 0.877 -8.295 -4.099 1.00 98.50 97 LEU A C 1
ATOM 760 O O . LEU A 1 97 ? 0.441 -8.430 -2.956 1.00 98.50 97 LEU A O 1
ATOM 764 N N . ILE A 1 98 ? 1.206 -7.098 -4.598 1.00 98.69 98 ILE A N 1
ATOM 765 C CA . ILE A 1 98 ? 1.036 -5.841 -3.852 1.00 98.69 98 ILE A CA 1
ATOM 766 C C . ILE A 1 98 ? -0.448 -5.595 -3.544 1.00 98.69 98 ILE A C 1
ATOM 768 O O . ILE A 1 98 ? -0.795 -5.209 -2.429 1.00 98.69 98 ILE A O 1
ATOM 772 N N . HIS A 1 99 ? -1.345 -5.853 -4.496 1.00 98.56 99 HIS A N 1
ATOM 773 C CA . HIS A 1 99 ? -2.786 -5.689 -4.290 1.00 98.56 99 HIS A CA 1
ATOM 774 C C . HIS A 1 99 ? -3.359 -6.674 -3.266 1.00 98.56 99 HIS A C 1
ATOM 776 O O . HIS A 1 99 ? -4.155 -6.299 -2.404 1.00 98.56 99 HIS A O 1
ATOM 782 N N . ILE A 1 100 ? -2.907 -7.927 -3.289 1.00 98.69 100 ILE A N 1
ATOM 783 C CA . ILE A 1 100 ? -3.260 -8.911 -2.262 1.00 98.69 100 ILE A CA 1
ATOM 784 C C . ILE A 1 100 ? -2.730 -8.463 -0.896 1.00 98.69 100 ILE A C 1
ATOM 786 O O . ILE A 1 100 ? -3.468 -8.522 0.088 1.00 98.69 100 ILE A O 1
ATOM 790 N N . ALA A 1 101 ? -1.493 -7.958 -0.824 1.00 98.69 101 ALA A N 1
ATOM 791 C CA . ALA A 1 101 ? -0.936 -7.405 0.408 1.00 98.69 101 ALA A CA 1
ATOM 792 C C . ALA A 1 101 ? -1.788 -6.237 0.937 1.00 98.69 101 ALA A C 1
ATOM 794 O O . ALA A 1 101 ? -2.101 -6.208 2.127 1.00 98.69 101 ALA A O 1
ATOM 795 N N . ASN A 1 102 ? -2.258 -5.341 0.060 1.00 98.75 102 ASN A N 1
ATOM 796 C CA . ASN A 1 102 ? -3.229 -4.301 0.413 1.00 98.75 102 ASN A CA 1
ATOM 797 C C . ASN A 1 102 ? -4.506 -4.893 1.017 1.00 98.75 102 ASN A C 1
ATOM 799 O O . ASN A 1 102 ? -4.923 -4.469 2.092 1.00 98.75 102 ASN A O 1
ATOM 803 N N . GLY A 1 103 ? -5.102 -5.906 0.382 1.00 98.62 103 GLY A N 1
ATOM 804 C CA . GLY A 1 103 ? -6.290 -6.584 0.906 1.00 98.62 103 GLY A CA 1
ATOM 805 C C . GLY A 1 103 ? -6.068 -7.218 2.285 1.00 98.62 103 GLY A C 1
ATOM 806 O O . GLY A 1 103 ? -6.914 -7.094 3.171 1.00 98.62 103 GLY A O 1
ATOM 807 N N . VAL A 1 104 ? -4.907 -7.835 2.515 1.00 98.69 104 VAL A N 1
ATOM 808 C CA . VAL A 1 104 ? -4.530 -8.388 3.827 1.00 98.69 104 VAL A CA 1
ATOM 809 C C . VAL A 1 104 ? -4.375 -7.281 4.877 1.00 98.69 104 VAL A C 1
ATOM 811 O O . VAL A 1 104 ? -4.859 -7.424 6.001 1.00 98.69 104 VAL A O 1
ATOM 814 N N . LEU A 1 105 ? -3.756 -6.154 4.525 1.00 98.69 105 LEU A N 1
ATOM 815 C CA . LEU A 1 105 ? -3.650 -4.999 5.418 1.00 98.69 105 LEU A CA 1
ATOM 816 C C . LEU A 1 105 ? -5.031 -4.405 5.737 1.00 98.69 105 LEU A C 1
ATOM 818 O O . LEU A 1 105 ? -5.306 -4.117 6.902 1.00 98.69 105 LEU A O 1
ATOM 822 N N . VAL A 1 106 ? -5.926 -4.299 4.746 1.00 98.62 106 VAL A N 1
ATOM 823 C CA . VAL A 1 106 ? -7.328 -3.885 4.937 1.00 98.62 106 VAL A CA 1
ATOM 824 C C . VAL A 1 106 ? -8.047 -4.828 5.900 1.00 98.62 106 VAL A C 1
ATOM 826 O O . VAL A 1 106 ? -8.734 -4.353 6.802 1.00 98.62 106 VAL A O 1
ATOM 829 N N . TYR A 1 107 ? -7.860 -6.145 5.771 1.00 98.44 107 TYR A N 1
ATOM 830 C CA . TYR A 1 107 ? -8.444 -7.128 6.686 1.00 98.44 107 TYR A CA 1
ATOM 831 C C . TYR A 1 107 ? -8.039 -6.868 8.144 1.00 98.44 107 TYR A C 1
ATOM 833 O O . TYR A 1 107 ? -8.900 -6.779 9.023 1.00 98.44 107 TYR A O 1
ATOM 841 N N . PHE A 1 108 ? -6.740 -6.710 8.417 1.00 97.62 108 PHE A N 1
ATOM 842 C CA . PHE A 1 108 ? -6.264 -6.466 9.781 1.00 97.62 108 PHE A CA 1
ATOM 843 C C . PHE A 1 108 ? -6.674 -5.090 10.307 1.00 97.62 108 PHE A C 1
ATOM 845 O O . PHE A 1 108 ? -7.092 -4.982 11.463 1.00 97.62 108 PHE A O 1
ATOM 852 N N . LEU A 1 109 ? -6.614 -4.055 9.467 1.00 96.88 109 LEU A N 1
ATOM 853 C CA . LEU A 1 109 ? -7.039 -2.707 9.826 1.00 96.88 109 LEU A CA 1
ATOM 854 C C . LEU A 1 109 ? -8.531 -2.681 10.188 1.00 96.88 109 LEU A C 1
ATOM 856 O O . LEU A 1 109 ? -8.890 -2.225 11.274 1.00 96.88 109 LEU A O 1
ATOM 860 N N . ALA A 1 110 ? -9.389 -3.246 9.335 1.00 96.62 110 ALA A N 1
ATOM 861 C CA . ALA A 1 110 ? -10.823 -3.353 9.585 1.00 96.62 110 ALA A CA 1
ATOM 862 C C . ALA A 1 110 ? -11.111 -4.146 10.865 1.00 96.62 110 ALA A C 1
ATOM 864 O O . ALA A 1 110 ? -11.932 -3.726 11.677 1.00 96.62 110 ALA A O 1
ATOM 865 N N . LEU A 1 111 ? -10.408 -5.258 11.098 1.00 95.06 111 LEU A N 1
ATOM 866 C CA . LEU A 1 111 ? -10.591 -6.058 12.306 1.00 95.06 111 LEU A CA 1
ATOM 867 C C . LEU A 1 111 ? -10.247 -5.275 13.583 1.00 95.06 111 LEU A C 1
ATOM 869 O O . LEU A 1 111 ? -10.992 -5.353 14.562 1.00 95.06 111 LEU A O 1
ATOM 873 N N . ILE A 1 112 ? -9.143 -4.522 13.589 1.00 93.31 112 ILE A N 1
ATOM 874 C CA . ILE A 1 112 ? -8.759 -3.693 14.741 1.00 93.31 112 ILE A CA 1
ATOM 875 C C . ILE A 1 112 ? -9.783 -2.580 14.966 1.00 93.31 112 ILE A C 1
ATOM 877 O O . ILE A 1 112 ? -10.219 -2.384 16.101 1.00 93.31 112 ILE A O 1
ATOM 881 N N . LEU A 1 113 ? -10.204 -1.887 13.906 1.00 92.38 113 LEU A N 1
ATOM 882 C CA . LEU A 1 113 ? -11.164 -0.788 14.007 1.00 92.38 113 LEU A CA 1
ATOM 883 C C . LEU A 1 113 ? -12.547 -1.263 14.459 1.00 92.38 113 LEU A C 1
ATOM 885 O O . LEU A 1 113 ? -13.123 -0.661 15.358 1.00 92.38 113 LEU A O 1
ATOM 889 N N . LEU A 1 114 ? -13.048 -2.383 13.931 1.00 91.69 114 LEU A N 1
ATOM 890 C CA . LEU A 1 114 ? -14.322 -2.975 14.354 1.00 91.69 114 LEU A CA 1
ATOM 891 C C . LEU A 1 114 ? -14.291 -3.422 15.822 1.00 91.69 114 LEU A C 1
ATOM 893 O O . LEU A 1 114 ? -15.252 -3.218 16.565 1.00 91.69 114 LEU A O 1
ATOM 897 N N . ARG A 1 115 ? -13.175 -4.010 16.273 1.00 89.31 115 ARG A N 1
ATOM 898 C CA . ARG A 1 115 ? -12.983 -4.350 17.693 1.00 89.31 115 ARG A CA 1
ATOM 899 C C . ARG A 1 115 ? -12.922 -3.098 18.567 1.00 89.31 115 ARG A C 1
ATOM 901 O O . ARG A 1 115 ? -13.445 -3.119 19.681 1.00 89.31 115 ARG A O 1
ATOM 908 N N . ARG A 1 116 ? -12.311 -2.016 18.075 1.00 86.31 116 ARG A N 1
ATOM 909 C CA . ARG A 1 116 ? -12.215 -0.745 18.799 1.00 86.31 116 ARG A CA 1
ATOM 910 C C . ARG A 1 116 ? -13.564 -0.035 18.901 1.00 86.31 116 ARG A C 1
ATOM 912 O O . ARG A 1 116 ? -13.932 0.347 20.005 1.00 86.31 116 ARG A O 1
ATOM 919 N N . ASP A 1 117 ? -14.306 0.079 17.803 1.00 84.75 117 ASP A N 1
ATOM 920 C CA . ASP A 1 117 ? -15.660 0.651 17.775 1.00 84.75 117 ASP A CA 1
ATOM 921 C C . ASP A 1 117 ? -16.576 -0.056 18.777 1.00 84.75 117 ASP A C 1
ATOM 923 O O . ASP A 1 117 ? -17.227 0.583 19.604 1.0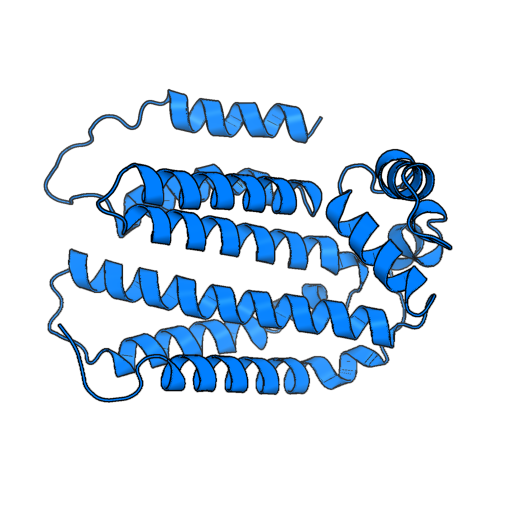0 84.75 117 ASP A O 1
ATOM 927 N N . ARG A 1 118 ? -16.540 -1.393 18.800 1.00 83.12 118 ARG A N 1
ATOM 928 C CA . ARG A 1 118 ? -17.263 -2.190 19.797 1.00 83.12 118 ARG A CA 1
ATOM 929 C C . ARG A 1 118 ? -16.878 -1.820 21.234 1.00 83.12 118 ARG A C 1
ATOM 931 O O . ARG A 1 118 ? -17.757 -1.736 22.087 1.00 83.12 118 ARG A O 1
ATOM 938 N N . ALA A 1 119 ? -15.586 -1.644 21.514 1.00 79.44 119 ALA A N 1
ATOM 939 C CA . ALA A 1 119 ? -15.109 -1.317 22.857 1.00 79.44 119 ALA A CA 1
ATOM 940 C C . ALA A 1 119 ? -15.575 0.073 23.326 1.00 79.44 119 ALA A C 1
ATOM 942 O O . ALA A 1 119 ? -15.811 0.254 24.516 1.00 79.44 119 ALA A O 1
ATOM 943 N N . VAL A 1 120 ? -15.721 1.030 22.404 1.00 76.31 120 VAL A N 1
ATOM 944 C CA . VAL A 1 120 ? -16.153 2.407 22.702 1.00 76.31 120 VAL A CA 1
ATOM 945 C C . VAL A 1 120 ? -17.680 2.536 22.772 1.00 76.31 120 VAL A C 1
ATOM 947 O O . VAL A 1 120 ? -18.193 3.280 23.598 1.00 76.31 120 VAL A O 1
ATOM 950 N N . THR A 1 121 ? -18.426 1.803 21.942 1.00 77.06 121 THR A N 1
ATOM 951 C CA . THR A 1 121 ? -19.895 1.930 21.832 1.00 77.06 121 THR A CA 1
ATOM 952 C C . THR A 1 121 ? -20.685 1.091 22.843 1.00 77.06 121 THR A C 1
ATOM 954 O O . THR A 1 121 ? -21.913 1.113 22.813 1.00 77.06 121 THR A O 1
ATOM 957 N N . HIS A 1 122 ? -20.012 0.328 23.717 1.00 68.38 122 HIS A N 1
ATOM 958 C CA . HIS A 1 122 ? -20.624 -0.588 24.697 1.00 68.38 122 HIS A CA 1
ATOM 959 C C . HIS A 1 122 ? -21.691 -1.534 24.110 1.00 68.38 122 HIS A C 1
ATOM 961 O O . HIS A 1 122 ? -22.581 -2.002 24.822 1.00 68.38 122 HIS A O 1
ATOM 967 N N . ARG A 1 123 ? -21.613 -1.838 22.807 1.00 69.56 123 ARG A N 1
ATOM 968 C CA . ARG A 1 123 ? -22.552 -2.749 22.143 1.00 69.56 123 ARG A CA 1
ATOM 969 C C . ARG A 1 123 ? -22.480 -4.145 22.779 1.00 69.56 123 ARG A C 1
ATOM 971 O O . ARG A 1 123 ? -21.382 -4.576 23.159 1.00 69.56 123 ARG A O 1
ATOM 978 N N . PRO A 1 124 ? -23.615 -4.868 22.870 1.00 68.81 124 PRO A N 1
ATOM 979 C CA . PRO A 1 124 ? -23.633 -6.232 23.383 1.00 68.81 124 PRO A CA 1
ATOM 980 C C . PRO A 1 124 ? -22.620 -7.103 22.636 1.00 68.81 124 PRO A C 1
ATOM 982 O O . PRO A 1 124 ? -22.279 -6.852 21.479 1.00 68.81 124 PRO A O 1
ATOM 985 N N . SER A 1 125 ? -22.088 -8.102 23.335 1.00 67.00 125 SER A N 1
ATOM 986 C CA . SER A 1 125 ? -20.962 -8.922 22.900 1.00 67.00 125 SER A CA 1
ATOM 987 C C . SER A 1 125 ? -21.272 -9.738 21.643 1.00 67.00 125 SER A C 1
ATOM 989 O O . SER A 1 125 ? -21.574 -10.926 21.704 1.00 67.00 125 SER A O 1
ATOM 991 N N . GLU A 1 126 ? -21.106 -9.116 20.477 1.00 70.81 126 GLU A N 1
ATOM 992 C CA . GLU A 1 126 ? -21.071 -9.823 19.203 1.00 70.81 126 GLU A CA 1
ATOM 993 C C . GLU A 1 126 ? -19.921 -10.850 19.208 1.00 70.81 126 GLU A C 1
ATOM 995 O O . GLU A 1 126 ? -18.803 -10.536 19.657 1.00 70.81 126 GLU A O 1
ATOM 1000 N N . PRO A 1 127 ? -20.145 -12.083 18.719 1.00 80.19 127 PRO A N 1
ATOM 1001 C CA . PRO A 1 127 ? -19.090 -13.080 18.603 1.00 80.19 127 PRO A CA 1
ATOM 1002 C C . PRO A 1 127 ? -17.922 -12.549 17.763 1.00 80.19 127 PRO A C 1
ATOM 1004 O O . PRO A 1 127 ? -18.132 -12.052 16.657 1.00 80.19 127 PRO A O 1
ATOM 1007 N N . ASP A 1 128 ? -16.674 -12.730 18.219 1.00 84.19 128 ASP A N 1
ATOM 1008 C CA . ASP A 1 128 ? -15.473 -12.278 17.481 1.00 84.19 128 ASP A CA 1
ATOM 1009 C C . ASP A 1 128 ? -15.423 -12.844 16.048 1.00 84.19 128 ASP A C 1
ATOM 1011 O O . ASP A 1 128 ? -14.912 -12.213 15.127 1.00 84.19 128 ASP A O 1
ATOM 1015 N N . ARG A 1 129 ? -16.055 -14.005 15.821 1.00 88.62 129 ARG A N 1
ATOM 1016 C CA . ARG A 1 129 ? -16.258 -14.584 14.487 1.00 88.62 129 ARG A CA 1
ATOM 1017 C C . ARG A 1 129 ? -16.972 -13.629 13.524 1.00 88.62 129 ARG A C 1
ATOM 1019 O O . ARG A 1 129 ? -16.552 -13.550 12.376 1.00 88.62 129 ARG A O 1
ATOM 1026 N N . ARG A 1 130 ? -18.018 -12.915 13.958 1.00 90.56 130 ARG A N 1
ATOM 1027 C CA . ARG A 1 130 ? -18.762 -11.978 13.097 1.00 90.56 130 ARG A CA 1
ATOM 1028 C C . ARG A 1 130 ? -17.899 -10.781 12.704 1.00 90.56 130 ARG A C 1
ATOM 1030 O O . ARG A 1 130 ? -17.894 -10.416 11.536 1.00 90.56 130 ARG A O 1
ATOM 1037 N N . LEU A 1 131 ? -17.096 -10.248 13.630 1.00 91.62 131 LEU A N 1
ATOM 1038 C CA . LEU A 1 131 ? -16.145 -9.167 13.335 1.00 91.62 131 LEU A CA 1
ATOM 1039 C C . LEU A 1 131 ? -15.085 -9.610 12.319 1.00 91.62 131 LEU A C 1
ATOM 1041 O O . LEU A 1 131 ? -14.799 -8.888 11.369 1.00 91.62 131 LEU A O 1
ATOM 1045 N N . ARG A 1 132 ? -14.546 -10.828 12.473 1.00 93.75 132 ARG A N 1
ATOM 1046 C CA . ARG A 1 132 ? -13.594 -11.404 11.508 1.00 93.75 132 ARG A CA 1
ATOM 1047 C C . ARG A 1 132 ? -14.216 -11.608 10.128 1.00 93.75 132 ARG A C 1
ATOM 1049 O O . ARG A 1 132 ? -13.541 -11.355 9.138 1.00 93.75 132 ARG A O 1
ATOM 1056 N N . LEU A 1 133 ? -15.475 -12.044 10.052 1.00 95.25 133 LEU A N 1
ATOM 1057 C CA . LEU A 1 133 ? -16.187 -12.188 8.779 1.00 95.25 133 LEU A CA 1
ATOM 1058 C C . LEU A 1 133 ? -16.472 -10.830 8.130 1.00 95.25 133 LEU A C 1
ATOM 1060 O O . LEU A 1 133 ? -16.269 -10.699 6.931 1.00 95.25 133 LEU A O 1
ATOM 1064 N N . ALA A 1 134 ? -16.863 -9.816 8.906 1.00 95.94 134 ALA A N 1
ATOM 1065 C CA . ALA A 1 134 ? -17.055 -8.456 8.402 1.00 95.94 134 ALA A CA 1
ATOM 1066 C C . ALA A 1 134 ? -15.744 -7.853 7.869 1.00 95.94 134 ALA A C 1
ATOM 1068 O O . ALA A 1 134 ? -15.726 -7.282 6.782 1.00 95.94 134 ALA A O 1
ATOM 1069 N N . ALA A 1 135 ? -14.631 -8.040 8.586 1.00 96.88 135 ALA A N 1
ATOM 1070 C CA . ALA A 1 135 ? -13.310 -7.617 8.128 1.00 96.88 135 ALA A CA 1
ATOM 1071 C C . ALA A 1 135 ? -12.869 -8.361 6.854 1.00 96.88 135 ALA A C 1
ATOM 1073 O O . ALA A 1 135 ? -12.341 -7.742 5.932 1.00 96.88 135 ALA A O 1
ATOM 1074 N N . LEU A 1 136 ? -13.103 -9.679 6.778 1.00 98.06 136 LEU A N 1
ATOM 1075 C CA . LEU A 1 136 ? -12.802 -10.476 5.584 1.00 98.06 136 LEU A CA 1
ATOM 1076 C C . LEU A 1 136 ? -13.657 -10.035 4.396 1.00 98.06 136 LEU A C 1
ATOM 1078 O O . LEU A 1 136 ? -13.138 -9.900 3.295 1.00 98.06 136 LEU A O 1
ATOM 1082 N N . PHE A 1 137 ? -14.941 -9.769 4.622 1.00 98.25 137 PHE A N 1
ATOM 1083 C CA . PHE A 1 137 ? -15.841 -9.252 3.600 1.00 98.25 137 PHE A CA 1
ATOM 1084 C C . PHE A 1 137 ? -15.374 -7.888 3.082 1.00 98.25 137 PHE A C 1
ATOM 1086 O O . PHE A 1 137 ? -15.265 -7.712 1.874 1.00 98.25 137 PHE A O 1
ATOM 1093 N N . ALA A 1 138 ? -15.011 -6.956 3.970 1.00 98.25 138 ALA A N 1
ATOM 1094 C CA . ALA A 1 138 ? -14.473 -5.653 3.575 1.00 98.25 138 ALA A CA 1
ATOM 1095 C C . ALA A 1 138 ? -13.197 -5.785 2.720 1.00 98.25 138 ALA A C 1
ATOM 1097 O O . ALA A 1 138 ? -13.076 -5.128 1.687 1.00 98.25 138 ALA A O 1
ATOM 1098 N N . ALA A 1 139 ? -12.276 -6.673 3.104 1.00 98.50 139 ALA A N 1
ATOM 1099 C CA . ALA A 1 139 ? -11.063 -6.950 2.336 1.00 98.50 139 ALA A CA 1
ATOM 1100 C C . ALA A 1 139 ? -11.344 -7.640 0.990 1.00 98.50 139 ALA A C 1
ATOM 1102 O O . ALA A 1 139 ? -10.728 -7.298 -0.016 1.00 98.50 139 ALA A O 1
ATOM 1103 N N . ALA A 1 140 ? -12.290 -8.581 0.945 1.00 98.38 140 ALA A N 1
ATOM 1104 C CA . ALA A 1 140 ? -12.690 -9.256 -0.286 1.00 98.38 140 ALA A CA 1
ATOM 1105 C C . ALA A 1 140 ? -13.350 -8.283 -1.271 1.00 98.38 140 ALA A C 1
ATOM 1107 O O . ALA A 1 140 ? -13.007 -8.287 -2.452 1.00 98.38 140 ALA A O 1
ATOM 1108 N N . VAL A 1 141 ? -14.232 -7.404 -0.775 1.00 98.31 141 VAL A N 1
ATOM 1109 C CA . VAL A 1 141 ? -14.802 -6.305 -1.562 1.00 98.31 141 VAL A CA 1
ATOM 1110 C C . VAL A 1 141 ? -13.683 -5.414 -2.080 1.00 98.31 141 VAL A C 1
ATOM 1112 O O . VAL A 1 141 ? -13.653 -5.168 -3.275 1.00 98.31 141 VAL A O 1
ATOM 1115 N N . PHE A 1 142 ? -12.733 -4.995 -1.237 1.00 98.12 142 PHE A N 1
ATOM 1116 C CA . PHE A 1 142 ? -11.586 -4.196 -1.675 1.00 98.12 142 PHE A CA 1
ATOM 1117 C C . PHE A 1 142 ? -10.805 -4.873 -2.812 1.00 98.12 142 PHE A C 1
ATOM 1119 O O . PHE A 1 142 ? -10.546 -4.231 -3.824 1.00 98.12 142 PHE A O 1
ATOM 1126 N N . ILE A 1 143 ? -10.470 -6.164 -2.686 1.00 97.94 143 ILE A N 1
ATOM 1127 C CA . ILE A 1 143 ? -9.713 -6.893 -3.717 1.00 97.94 143 ILE A CA 1
ATOM 1128 C C . ILE A 1 143 ? -10.489 -6.963 -5.037 1.00 97.94 143 ILE A C 1
ATOM 1130 O O . ILE A 1 143 ? -9.916 -6.693 -6.095 1.00 97.94 143 ILE A O 1
ATOM 1134 N N . ALA A 1 144 ? -11.772 -7.322 -4.968 1.00 97.50 144 ALA A N 1
ATOM 1135 C CA . ALA A 1 144 ? -12.610 -7.594 -6.132 1.00 97.50 144 ALA A CA 1
ATOM 1136 C C . ALA A 1 144 ? -13.286 -6.343 -6.724 1.00 97.50 144 ALA A C 1
ATOM 1138 O O . ALA A 1 144 ? -13.969 -6.443 -7.743 1.00 97.50 144 ALA A O 1
ATOM 1139 N N . HIS A 1 145 ? -13.137 -5.172 -6.097 1.00 96.19 145 HIS A N 1
ATOM 1140 C CA . HIS A 1 145 ? -13.839 -3.966 -6.523 1.00 96.19 145 HIS A CA 1
ATOM 1141 C C . HIS A 1 145 ? -13.363 -3.505 -7.915 1.00 96.19 145 HIS A C 1
ATOM 1143 O O . HIS A 1 145 ? -12.168 -3.254 -8.080 1.00 96.19 145 HIS A O 1
ATOM 1149 N N . PRO A 1 146 ? -14.260 -3.261 -8.893 1.00 93.25 146 PRO A N 1
ATOM 1150 C CA . PRO A 1 146 ? -13.870 -2.861 -10.252 1.00 93.25 146 PRO A CA 1
ATOM 1151 C C . PRO A 1 146 ? -13.022 -1.582 -10.333 1.00 93.25 146 PRO A C 1
ATOM 1153 O O . PRO A 1 146 ? -12.168 -1.463 -11.205 1.00 93.25 146 PRO A O 1
ATOM 1156 N N . LEU A 1 147 ? -13.198 -0.641 -9.395 1.00 92.06 147 LEU A N 1
ATOM 1157 C CA . LEU A 1 147 ? -12.341 0.557 -9.299 1.00 92.06 147 LEU A CA 1
ATOM 1158 C C . LEU A 1 147 ? -10.846 0.231 -9.132 1.00 92.06 147 LEU A C 1
ATOM 1160 O O . LEU A 1 147 ? -10.010 1.061 -9.474 1.00 92.06 147 LEU A O 1
ATOM 1164 N N . GLN A 1 148 ? -10.499 -0.956 -8.628 1.00 92.94 148 GLN A N 1
ATOM 1165 C CA . GLN A 1 148 ? -9.108 -1.365 -8.432 1.00 92.94 148 GLN A CA 1
ATOM 1166 C C . GLN A 1 148 ? -8.460 -1.926 -9.699 1.00 92.94 148 GLN A C 1
ATOM 1168 O O . GLN A 1 148 ? -7.242 -2.073 -9.727 1.00 92.94 148 GLN A O 1
ATOM 1173 N N . ILE A 1 149 ? -9.223 -2.176 -10.773 1.00 92.62 149 ILE A N 1
ATOM 1174 C CA . ILE A 1 149 ? -8.676 -2.721 -12.025 1.00 92.62 149 ILE A CA 1
ATOM 1175 C C . ILE A 1 149 ? -7.522 -1.854 -12.524 1.00 92.62 149 ILE A C 1
ATOM 1177 O O . ILE A 1 149 ? -6.438 -2.371 -12.769 1.00 92.62 149 ILE A O 1
ATOM 1181 N N . GLN A 1 150 ? -7.700 -0.531 -12.563 1.00 91.94 150 GLN A N 1
ATOM 1182 C CA . GLN A 1 150 ? -6.630 0.372 -12.987 1.00 91.94 150 GLN A CA 1
ATOM 1183 C C . GLN A 1 150 ? -5.412 0.330 -12.055 1.00 91.94 150 GLN A C 1
ATOM 1185 O O . GLN A 1 150 ? -4.294 0.447 -12.529 1.00 91.94 150 GLN A O 1
ATOM 1190 N N . ALA A 1 151 ? -5.584 0.127 -10.750 1.00 90.44 151 ALA A N 1
ATOM 1191 C CA . ALA A 1 151 ? -4.459 0.051 -9.817 1.00 90.44 151 ALA A CA 1
ATOM 1192 C C . ALA A 1 151 ? -3.607 -1.223 -10.003 1.00 90.44 151 ALA A C 1
ATOM 1194 O O . ALA A 1 151 ? -2.430 -1.239 -9.633 1.00 90.44 151 ALA A O 1
ATOM 1195 N N . VAL A 1 152 ? -4.195 -2.284 -10.571 1.00 94.50 152 VAL A N 1
ATOM 1196 C CA . VAL A 1 152 ? -3.552 -3.596 -10.735 1.00 94.50 152 VAL A CA 1
ATOM 1197 C C . VAL A 1 152 ? -3.079 -3.831 -12.169 1.00 94.50 152 VAL A C 1
ATOM 1199 O O . VAL A 1 152 ? -1.920 -4.192 -12.368 1.00 94.50 152 VAL A O 1
ATOM 1202 N N . THR A 1 153 ? -3.946 -3.625 -13.165 1.00 95.19 153 THR A N 1
ATOM 1203 C CA . THR A 1 153 ? -3.686 -3.999 -14.566 1.00 95.19 153 THR A CA 1
ATOM 1204 C C . THR A 1 153 ? -2.942 -2.931 -15.360 1.00 95.19 153 THR A C 1
ATOM 1206 O O . THR A 1 153 ? -2.338 -3.251 -16.376 1.00 95.19 153 THR A O 1
ATOM 1209 N N . TYR A 1 154 ? -2.985 -1.665 -14.940 1.00 96.50 154 TYR A N 1
ATOM 1210 C CA . TYR A 1 154 ? -2.166 -0.612 -15.535 1.00 96.50 154 TYR A CA 1
ATOM 1211 C C . TYR A 1 154 ? -0.826 -0.585 -14.793 1.00 96.50 154 TYR A C 1
ATOM 1213 O O . TYR A 1 154 ? -0.765 -0.169 -13.634 1.00 96.50 154 TYR A O 1
ATOM 1221 N N . ILE A 1 155 ? 0.235 -1.099 -15.424 1.00 97.75 155 ILE A N 1
ATOM 1222 C CA . ILE A 1 155 ? 1.445 -1.541 -14.717 1.00 97.75 155 ILE A CA 1
ATOM 1223 C C . ILE A 1 155 ? 2.058 -0.414 -13.883 1.00 97.75 155 ILE A C 1
ATOM 1225 O O . ILE A 1 155 ? 2.375 -0.624 -12.708 1.00 97.75 155 ILE A O 1
ATOM 1229 N N . VAL A 1 156 ? 2.169 0.789 -14.441 1.00 97.00 156 VAL A N 1
ATOM 1230 C CA . VAL A 1 156 ? 2.780 1.942 -13.782 1.00 97.00 156 VAL A CA 1
ATOM 1231 C C . VAL A 1 156 ? 1.993 2.386 -12.545 1.00 97.00 156 VAL A C 1
ATOM 1233 O O . VAL A 1 156 ? 2.578 2.912 -11.595 1.00 97.00 156 VAL A O 1
ATOM 1236 N N . GLN A 1 157 ? 0.687 2.094 -12.461 1.00 97.19 157 GLN A N 1
ATOM 1237 C CA . GLN A 1 157 ? -0.109 2.367 -11.256 1.00 97.19 157 GLN A CA 1
ATOM 1238 C C . GLN A 1 157 ? 0.298 1.514 -10.050 1.00 97.19 157 GLN A C 1
ATOM 1240 O O . GLN A 1 157 ? -0.171 1.787 -8.942 1.00 97.19 157 GLN A O 1
ATOM 1245 N N . ARG A 1 158 ? 1.278 0.610 -10.200 1.00 97.50 158 ARG A N 1
ATOM 1246 C CA . ARG A 1 158 ? 2.073 0.073 -9.087 1.00 97.50 158 ARG A CA 1
ATOM 1247 C C . ARG A 1 158 ? 2.527 1.167 -8.119 1.00 97.50 158 ARG A C 1
ATOM 1249 O O . ARG A 1 158 ? 2.489 0.937 -6.917 1.00 97.50 158 ARG A O 1
ATOM 1256 N N . MET A 1 159 ? 2.881 2.358 -8.617 1.00 97.00 159 MET A N 1
ATOM 1257 C CA . MET A 1 159 ? 3.194 3.536 -7.791 1.00 97.00 159 MET A CA 1
ATOM 1258 C C . MET A 1 159 ? 2.100 3.810 -6.748 1.00 97.00 159 MET A C 1
ATOM 1260 O O . MET A 1 159 ? 2.375 3.952 -5.557 1.00 97.00 159 MET A O 1
ATOM 1264 N N . THR A 1 160 ? 0.841 3.836 -7.194 1.00 97.12 160 THR A N 1
ATOM 1265 C CA . THR A 1 160 ? -0.333 4.040 -6.338 1.00 97.12 160 THR A CA 1
ATOM 1266 C C . THR A 1 160 ? -0.544 2.856 -5.403 1.00 97.12 160 THR A C 1
ATOM 1268 O O . THR A 1 160 ? -0.690 3.057 -4.203 1.00 97.12 160 THR A O 1
ATOM 1271 N N . SER A 1 161 ? -0.500 1.628 -5.925 1.00 98.00 161 SER A N 1
ATOM 1272 C CA . SER A 1 161 ? -0.727 0.410 -5.137 1.00 98.00 161 SER A CA 1
ATOM 1273 C C . SER A 1 161 ? 0.313 0.221 -4.027 1.00 98.00 161 SER A C 1
ATOM 1275 O O . SER A 1 161 ? -0.046 -0.168 -2.915 1.00 98.00 161 SER A O 1
ATOM 1277 N N . MET A 1 162 ? 1.583 0.549 -4.288 1.00 98.56 162 MET A N 1
ATOM 1278 C CA . MET A 1 162 ? 2.653 0.554 -3.285 1.00 98.56 162 MET A CA 1
ATOM 1279 C C . MET A 1 162 ? 2.471 1.676 -2.267 1.00 98.56 162 MET A C 1
ATOM 1281 O O . MET A 1 162 ? 2.608 1.426 -1.070 1.00 98.56 162 MET A O 1
ATOM 1285 N N . ALA A 1 163 ? 2.114 2.887 -2.711 1.00 98.44 163 ALA A N 1
ATOM 1286 C CA . ALA A 1 163 ? 1.803 3.981 -1.796 1.00 98.44 163 ALA A CA 1
ATOM 1287 C C . ALA A 1 163 ? 0.675 3.578 -0.836 1.00 98.44 163 ALA A C 1
ATOM 1289 O O . ALA A 1 163 ? 0.827 3.737 0.371 1.00 98.44 163 ALA A O 1
ATOM 1290 N N . THR A 1 164 ? -0.399 2.961 -1.339 1.00 98.31 164 THR A N 1
ATOM 1291 C CA . THR A 1 164 ? -1.484 2.406 -0.517 1.00 98.31 164 THR A CA 1
ATOM 1292 C C . THR A 1 164 ? -0.987 1.332 0.453 1.00 98.31 164 THR A C 1
ATOM 1294 O O . THR A 1 164 ? -1.351 1.376 1.625 1.00 98.31 164 THR A O 1
ATOM 1297 N N . MET A 1 165 ? -0.116 0.418 0.019 1.00 98.69 165 MET A N 1
ATOM 1298 C CA . MET A 1 165 ? 0.417 -0.657 0.870 1.00 98.69 165 MET A CA 1
ATOM 1299 C C . MET A 1 165 ? 1.192 -0.111 2.055 1.00 98.69 165 MET A C 1
ATOM 1301 O O . MET A 1 165 ? 0.918 -0.453 3.206 1.00 98.69 165 MET A O 1
ATOM 1305 N N . PHE A 1 166 ? 2.128 0.788 1.784 1.00 98.75 166 PHE A N 1
ATOM 1306 C CA . PHE A 1 166 ? 2.922 1.420 2.821 1.00 98.75 166 PHE A CA 1
ATOM 1307 C C . PHE A 1 166 ? 2.079 2.341 3.718 1.00 98.75 166 PHE A C 1
ATOM 1309 O O . PHE A 1 166 ? 2.288 2.368 4.929 1.00 98.75 166 PHE A O 1
ATOM 1316 N N . TYR A 1 167 ? 1.066 3.014 3.165 1.00 98.69 167 TYR A N 1
ATOM 1317 C CA . TYR A 1 167 ? 0.108 3.828 3.917 1.00 98.69 167 TYR A CA 1
ATOM 1318 C C . TYR A 1 167 ? -0.722 2.989 4.897 1.00 98.69 167 TYR A C 1
ATOM 1320 O O . TYR A 1 167 ? -0.803 3.306 6.084 1.00 98.69 167 TYR A O 1
ATOM 1328 N N . LEU A 1 168 ? -1.318 1.891 4.426 1.00 98.62 168 LEU A N 1
ATOM 1329 C CA . LEU A 1 168 ? -2.094 0.969 5.258 1.00 98.62 168 LEU A CA 1
ATOM 1330 C C . LEU A 1 168 ? -1.214 0.308 6.324 1.00 98.62 168 LEU A C 1
ATOM 1332 O O . LEU A 1 168 ? -1.637 0.168 7.471 1.00 98.62 168 LEU A O 1
ATOM 1336 N N . MET A 1 169 ? 0.023 -0.053 5.972 1.00 98.69 169 MET A N 1
ATOM 1337 C CA . MET A 1 169 ? 0.996 -0.580 6.925 1.00 98.69 169 MET A CA 1
ATOM 1338 C C . MET A 1 169 ? 1.349 0.452 8.002 1.00 98.69 169 MET A C 1
ATOM 1340 O O . MET A 1 169 ? 1.378 0.098 9.180 1.00 98.69 169 MET A O 1
ATOM 1344 N N . ALA A 1 170 ? 1.548 1.722 7.639 1.00 98.50 170 ALA A N 1
ATOM 1345 C CA . ALA A 1 170 ? 1.797 2.791 8.601 1.00 98.50 170 ALA A CA 1
ATOM 1346 C C . ALA A 1 170 ? 0.626 2.960 9.585 1.00 98.50 170 ALA A C 1
ATOM 1348 O O . ALA A 1 170 ? 0.845 3.021 10.796 1.00 98.50 170 ALA A O 1
ATOM 1349 N N . LEU A 1 171 ? -0.619 2.945 9.092 1.00 97.69 171 LEU A N 1
ATOM 1350 C CA . LEU A 1 171 ? -1.810 2.980 9.948 1.00 97.69 171 LEU A CA 1
ATOM 1351 C C . LEU A 1 171 ? -1.888 1.771 10.887 1.00 97.69 171 LEU A C 1
ATOM 1353 O O . LEU A 1 171 ? -2.172 1.921 12.076 1.00 97.69 171 LEU A O 1
ATOM 1357 N N . LEU A 1 172 ? -1.623 0.570 10.373 1.00 97.38 172 LEU A N 1
ATOM 1358 C CA . LEU A 1 172 ? -1.663 -0.650 11.169 1.00 97.38 172 LEU A CA 1
ATOM 1359 C C . LEU A 1 172 ? -0.597 -0.632 12.273 1.00 97.38 172 LEU A C 1
ATOM 1361 O O . LEU A 1 172 ? -0.904 -0.917 13.429 1.00 97.38 172 LEU A O 1
ATOM 1365 N N . LEU A 1 173 ? 0.637 -0.247 11.942 1.00 96.75 173 LEU A N 1
ATOM 1366 C CA . LEU A 1 173 ? 1.734 -0.114 12.902 1.00 96.75 173 LEU A CA 1
ATOM 1367 C C . LEU A 1 173 ? 1.432 0.957 13.956 1.00 96.75 173 LEU A C 1
ATOM 1369 O O . LEU A 1 173 ? 1.645 0.714 15.142 1.00 96.75 173 LEU A O 1
ATOM 1373 N N . TYR A 1 174 ? 0.860 2.096 13.559 1.00 95.62 174 TYR A N 1
ATOM 1374 C CA . TYR A 1 174 ? 0.409 3.129 14.492 1.00 95.62 174 TYR A CA 1
ATOM 1375 C C . TYR A 1 174 ? -0.588 2.577 15.523 1.00 95.62 174 TYR A C 1
ATOM 1377 O O . TYR A 1 174 ? -0.401 2.754 16.733 1.00 95.62 174 TYR A O 1
ATOM 1385 N N . LEU A 1 175 ? -1.607 1.847 15.054 1.00 91.75 175 LEU A N 1
ATOM 1386 C CA . LEU A 1 175 ? -2.619 1.215 15.904 1.00 91.75 175 LEU A CA 1
ATOM 1387 C C . LEU A 1 175 ? -2.032 0.136 16.821 1.00 91.75 175 LEU A C 1
ATOM 1389 O O . LEU A 1 175 ? -2.415 0.051 17.987 1.00 91.75 175 LEU A O 1
ATOM 1393 N N . LEU A 1 176 ? -1.091 -0.671 16.327 1.00 91.25 176 LEU A N 1
ATOM 1394 C CA . LEU A 1 176 ? -0.388 -1.661 17.145 1.00 91.25 176 LEU A CA 1
ATOM 1395 C C . LEU A 1 176 ? 0.454 -0.986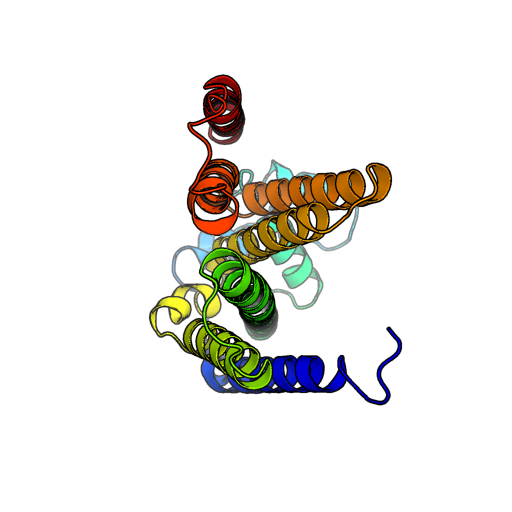 18.236 1.00 91.25 176 LEU A C 1
ATOM 1397 O O . LEU A 1 176 ? 0.446 -1.442 19.377 1.00 91.25 176 LEU A O 1
ATOM 1401 N N . GLY A 1 177 ? 1.104 0.141 17.930 1.00 89.00 177 GLY A N 1
ATOM 1402 C CA . GLY A 1 177 ? 1.793 0.968 18.923 1.00 89.00 177 GLY A CA 1
ATOM 1403 C C . GLY A 1 177 ? 0.844 1.521 19.991 1.00 89.00 177 GLY A C 1
ATOM 1404 O O . GLY A 1 177 ? 1.169 1.492 21.177 1.00 89.00 177 GLY A O 1
ATOM 1405 N N . ARG A 1 178 ? -0.370 1.945 19.608 1.00 87.69 178 ARG A N 1
ATOM 1406 C CA . ARG A 1 178 ? -1.411 2.415 20.549 1.00 87.69 178 ARG A CA 1
ATOM 1407 C C . ARG A 1 178 ? -1.875 1.345 21.537 1.00 87.69 178 ARG A C 1
ATOM 1409 O O . ARG A 1 178 ? -2.341 1.704 22.614 1.00 87.69 178 ARG A O 1
ATOM 1416 N N . GLN A 1 179 ? -1.758 0.066 21.185 1.00 87.69 179 GLN A N 1
ATOM 1417 C CA . GLN A 1 179 ? -2.111 -1.063 22.053 1.00 87.69 179 GLN A CA 1
ATOM 1418 C C . GLN A 1 179 ? -0.990 -1.453 23.028 1.00 87.69 179 GLN A C 1
ATOM 1420 O O . GLN A 1 179 ? -1.219 -2.276 23.911 1.00 87.69 179 GLN A O 1
ATOM 1425 N N . ARG A 1 180 ? 0.218 -0.889 22.885 1.00 86.94 180 ARG A N 1
ATOM 1426 C CA . ARG A 1 180 ? 1.335 -1.142 23.803 1.00 86.94 180 ARG A CA 1
ATOM 1427 C C . ARG A 1 180 ? 1.214 -0.280 25.052 1.00 86.94 180 ARG A C 1
ATOM 1429 O O . ARG A 1 180 ? 1.079 0.942 24.960 1.00 86.94 180 ARG A O 1
ATOM 1436 N N . GLU A 1 181 ? 1.303 -0.917 26.213 1.00 87.38 181 GLU A N 1
ATOM 1437 C CA . GLU A 1 181 ? 1.369 -0.242 27.514 1.00 87.38 181 GLU A CA 1
ATOM 1438 C C . GLU A 1 181 ? 2.777 0.301 27.788 1.00 87.38 181 GLU A C 1
ATOM 1440 O O . GLU A 1 181 ? 2.923 1.374 28.367 1.00 87.38 181 GLU A O 1
ATOM 1445 N N . ASP A 1 182 ? 3.810 -0.394 27.305 1.00 90.38 182 ASP A N 1
ATOM 1446 C CA . ASP A 1 182 ? 5.204 -0.020 27.492 1.00 90.38 182 ASP A CA 1
ATOM 1447 C C . ASP A 1 182 ? 5.673 1.044 26.483 1.00 90.38 182 ASP A C 1
ATOM 1449 O O . ASP A 1 182 ? 5.366 1.004 25.287 1.00 90.38 182 ASP A O 1
ATOM 1453 N N . HIS A 1 183 ? 6.455 2.012 26.971 1.00 83.94 183 HIS A N 1
ATOM 1454 C CA . HIS A 1 183 ? 6.942 3.131 26.160 1.00 83.94 183 HIS A CA 1
ATOM 1455 C C . HIS A 1 183 ? 7.904 2.696 25.049 1.00 83.94 183 HIS A C 1
ATOM 1457 O O . HIS A 1 183 ? 7.836 3.227 23.942 1.00 83.94 183 HIS A O 1
ATOM 1463 N N . SER A 1 184 ? 8.791 1.736 25.328 1.00 85.81 184 SER A N 1
ATOM 1464 C CA . SER A 1 184 ? 9.806 1.283 24.369 1.00 85.81 184 SER A CA 1
ATOM 1465 C C . SER A 1 184 ? 9.166 0.597 23.159 1.00 85.81 184 SER A C 1
ATOM 1467 O O . SER A 1 184 ? 9.372 1.018 22.020 1.00 85.81 184 SER A O 1
ATOM 1469 N N . GLY A 1 185 ? 8.296 -0.388 23.397 1.00 86.44 185 GLY A N 1
ATOM 1470 C CA . GLY A 1 185 ? 7.563 -1.096 22.357 1.00 86.44 185 GLY A CA 1
ATOM 1471 C C . GLY A 1 185 ? 6.689 -0.157 21.534 1.00 86.44 185 GLY A C 1
ATOM 1472 O O . GLY A 1 185 ? 6.705 -0.234 20.306 1.00 86.44 185 GLY A O 1
ATOM 1473 N N . ARG A 1 186 ? 5.987 0.785 22.176 1.00 88.75 186 ARG A N 1
ATOM 1474 C CA . ARG A 1 186 ? 5.201 1.815 21.477 1.00 88.75 186 ARG A CA 1
ATOM 1475 C C . ARG A 1 186 ? 6.048 2.620 20.487 1.00 88.75 186 ARG A C 1
ATOM 1477 O O . ARG A 1 186 ? 5.649 2.764 19.332 1.00 88.75 186 ARG A O 1
ATOM 1484 N N . SER A 1 187 ? 7.214 3.101 20.917 1.00 85.25 187 SER A N 1
ATOM 1485 C CA . SER A 1 187 ? 8.115 3.900 20.078 1.00 85.25 187 SER A CA 1
ATOM 1486 C C . SER A 1 187 ? 8.631 3.127 18.866 1.00 85.25 187 SER A C 1
ATOM 1488 O O . SER A 1 187 ? 8.701 3.693 17.779 1.00 85.25 187 SER A O 1
ATOM 1490 N N . VAL A 1 188 ? 8.922 1.828 19.009 1.00 94.50 188 VAL A N 1
ATOM 1491 C CA . VAL A 1 188 ? 9.351 0.977 17.883 1.00 94.50 188 VAL A CA 1
ATOM 1492 C C . VAL A 1 188 ? 8.271 0.899 16.803 1.00 94.50 188 VAL A C 1
ATOM 1494 O O . VAL A 1 188 ? 8.564 1.093 15.624 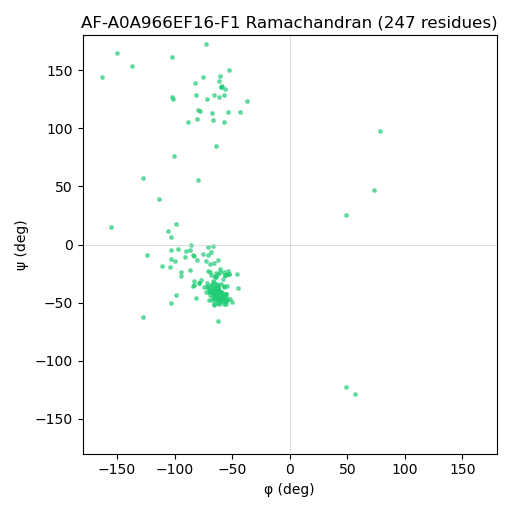1.00 94.50 188 VAL A O 1
ATOM 1497 N N . TYR A 1 189 ? 7.012 0.669 17.188 1.00 90.94 189 TYR A N 1
ATOM 1498 C CA . TYR A 1 189 ? 5.902 0.635 16.232 1.00 90.94 189 TYR A CA 1
ATOM 1499 C C . TYR A 1 189 ? 5.687 1.980 15.538 1.00 90.94 189 TYR A C 1
ATOM 1501 O O . TYR A 1 189 ? 5.425 2.012 14.338 1.00 90.94 189 TYR A O 1
ATOM 1509 N N . TRP A 1 190 ? 5.806 3.091 16.264 1.00 92.75 190 TRP A N 1
ATOM 1510 C CA . TRP A 1 190 ? 5.638 4.425 15.686 1.00 92.75 190 TRP A CA 1
ATOM 1511 C C . TRP A 1 190 ? 6.793 4.825 14.770 1.00 92.75 190 TRP A C 1
ATOM 1513 O O . TRP A 1 190 ? 6.549 5.419 13.722 1.00 92.75 190 TRP A O 1
ATOM 1523 N N . LEU A 1 191 ? 8.026 4.431 15.094 1.00 93.69 191 LEU A N 1
ATOM 1524 C CA . LEU A 1 191 ? 9.167 4.599 14.196 1.00 93.69 191 LEU A CA 1
ATOM 1525 C C . LEU A 1 191 ? 8.990 3.768 12.919 1.00 93.69 191 LEU A C 1
ATOM 1527 O O . LEU A 1 191 ? 9.208 4.273 11.820 1.00 93.69 191 LEU A O 1
ATOM 1531 N N . ALA A 1 192 ? 8.530 2.522 13.045 1.00 96.25 192 ALA A N 1
ATOM 1532 C CA . ALA A 1 192 ? 8.225 1.677 11.895 1.00 96.25 192 ALA A CA 1
ATOM 1533 C C . ALA A 1 192 ? 7.066 2.245 11.052 1.00 96.25 192 ALA A C 1
ATOM 1535 O O . ALA A 1 192 ? 7.126 2.205 9.824 1.00 96.25 192 ALA A O 1
ATOM 1536 N N . ALA A 1 193 ? 6.036 2.818 11.686 1.00 95.38 193 ALA A N 1
ATOM 1537 C CA . ALA A 1 193 ? 4.943 3.498 10.994 1.00 95.38 193 ALA A CA 1
ATOM 1538 C C . ALA A 1 193 ? 5.442 4.719 10.210 1.00 95.38 193 ALA A C 1
ATOM 1540 O O . ALA A 1 193 ? 5.061 4.911 9.057 1.00 95.38 193 ALA A O 1
ATOM 1541 N N . PHE A 1 194 ? 6.332 5.514 10.809 1.00 95.50 194 PHE A N 1
ATOM 1542 C CA . PHE A 1 194 ? 6.962 6.649 10.144 1.00 95.50 194 PHE A CA 1
ATOM 1543 C C . PHE A 1 194 ? 7.824 6.203 8.955 1.00 95.50 194 PHE A C 1
ATOM 1545 O O . PHE A 1 194 ? 7.689 6.750 7.865 1.00 95.50 194 PHE A O 1
ATOM 1552 N N . ALA A 1 195 ? 8.639 5.158 9.118 1.00 97.62 195 ALA A N 1
ATOM 1553 C CA . ALA A 1 195 ? 9.423 4.592 8.021 1.00 97.62 195 ALA A CA 1
ATOM 1554 C C . ALA A 1 195 ? 8.529 4.086 6.874 1.00 97.62 195 ALA A C 1
ATOM 1556 O O . ALA A 1 195 ? 8.790 4.385 5.710 1.00 97.62 195 ALA A O 1
ATOM 1557 N N . ALA A 1 196 ? 7.434 3.386 7.189 1.00 98.25 196 ALA A N 1
ATOM 1558 C CA . ALA A 1 196 ? 6.445 2.979 6.196 1.00 98.25 196 ALA A CA 1
ATOM 1559 C C . ALA A 1 196 ? 5.830 4.196 5.485 1.00 98.25 196 ALA A C 1
ATOM 1561 O O . ALA A 1 196 ? 5.710 4.194 4.265 1.00 98.25 196 ALA A O 1
ATOM 1562 N N . TRP A 1 197 ? 5.514 5.277 6.200 1.00 97.75 197 TRP A N 1
ATOM 1563 C CA . TRP A 1 197 ? 5.012 6.500 5.573 1.00 97.75 197 TRP A CA 1
ATOM 1564 C C . TRP A 1 197 ? 6.008 7.129 4.591 1.00 97.75 197 TRP A C 1
ATOM 1566 O O . TRP A 1 197 ? 5.609 7.526 3.497 1.00 97.75 197 TRP A O 1
ATOM 1576 N N . LEU A 1 198 ? 7.303 7.157 4.922 1.00 96.69 198 LEU A N 1
ATOM 1577 C CA . LEU A 1 198 ? 8.340 7.633 3.999 1.00 96.69 198 LEU A CA 1
ATOM 1578 C C . LEU A 1 198 ? 8.412 6.775 2.728 1.00 96.69 198 LEU A C 1
ATOM 1580 O O . LEU A 1 198 ? 8.532 7.313 1.628 1.00 96.69 198 LEU A O 1
ATOM 1584 N N . LEU A 1 199 ? 8.268 5.452 2.854 1.00 97.81 199 LEU A N 1
ATOM 1585 C CA . LEU A 1 199 ? 8.184 4.554 1.696 1.00 97.81 199 LEU A CA 1
ATOM 1586 C C . LEU A 1 199 ? 6.920 4.809 0.859 1.00 97.81 199 LEU A C 1
ATOM 1588 O O . LEU A 1 199 ? 6.963 4.728 -0.371 1.00 97.81 199 LEU A O 1
ATOM 1592 N N . ALA A 1 200 ? 5.804 5.157 1.507 1.00 98.00 200 ALA A N 1
ATOM 1593 C CA . ALA A 1 200 ? 4.569 5.539 0.831 1.00 98.00 200 ALA A CA 1
ATOM 1594 C C . ALA A 1 200 ? 4.744 6.843 0.036 1.00 98.00 200 ALA A C 1
ATOM 1596 O O . ALA A 1 200 ? 4.404 6.880 -1.146 1.00 98.00 200 ALA A O 1
ATOM 1597 N N . LEU A 1 201 ? 5.334 7.876 0.651 1.00 95.81 201 LEU A N 1
ATOM 1598 C CA . LEU A 1 201 ? 5.659 9.156 0.009 1.00 95.81 201 LEU A CA 1
ATOM 1599 C C . LEU A 1 201 ? 6.600 8.966 -1.180 1.00 95.81 201 LEU A C 1
ATOM 1601 O O . LEU A 1 201 ? 6.335 9.478 -2.263 1.00 95.81 201 LEU A O 1
ATOM 1605 N N . GLY A 1 202 ? 7.644 8.154 -1.004 1.00 95.19 202 GLY A N 1
ATOM 1606 C CA . GLY A 1 202 ? 8.572 7.800 -2.075 1.00 95.19 202 GLY A CA 1
ATOM 1607 C C . GLY A 1 202 ? 7.964 6.911 -3.166 1.00 95.19 202 GLY A C 1
ATOM 1608 O O . GLY A 1 202 ? 8.627 6.649 -4.168 1.00 95.19 202 GLY A O 1
ATOM 1609 N N . SER A 1 203 ? 6.728 6.431 -2.996 1.00 96.50 203 SER A N 1
ATOM 1610 C CA . SER A 1 203 ? 5.974 5.709 -4.028 1.00 96.50 203 SER A CA 1
ATOM 1611 C C . SER A 1 203 ? 4.988 6.628 -4.754 1.00 96.50 203 SER A C 1
ATOM 1613 O O . SER A 1 203 ? 4.891 6.561 -5.981 1.00 96.50 203 SER A O 1
ATOM 1615 N N . LYS A 1 204 ? 4.259 7.483 -4.017 1.00 95.50 204 LYS A N 1
ATOM 1616 C CA . LYS A 1 204 ? 3.333 8.480 -4.573 1.00 95.50 204 LYS A CA 1
ATOM 1617 C C . LYS A 1 204 ? 2.966 9.570 -3.558 1.00 95.50 204 LYS A C 1
ATOM 1619 O O . LYS A 1 204 ? 2.704 9.294 -2.388 1.00 95.50 204 LYS A O 1
ATOM 1624 N N . GLU A 1 205 ? 2.811 10.796 -4.046 1.00 94.31 205 GLU A N 1
ATOM 1625 C CA . GLU A 1 205 ? 2.517 12.000 -3.261 1.00 94.31 205 GLU A CA 1
ATOM 1626 C C . GLU A 1 205 ? 1.191 11.954 -2.484 1.00 94.31 205 GLU A C 1
ATOM 1628 O O . GLU A 1 205 ? 1.057 12.635 -1.469 1.00 94.31 205 GLU A O 1
ATOM 1633 N N . ILE A 1 206 ? 0.236 11.100 -2.883 1.00 94.19 206 ILE A N 1
ATOM 1634 C CA . ILE A 1 206 ? -1.041 10.932 -2.163 1.00 94.19 206 ILE A CA 1
ATOM 1635 C C . ILE A 1 206 ? -0.825 10.566 -0.690 1.00 94.19 206 ILE A C 1
ATOM 1637 O O . ILE A 1 206 ? -1.663 10.863 0.154 1.00 94.19 206 ILE A O 1
ATOM 1641 N N . ALA A 1 207 ? 0.308 9.933 -0.367 1.00 96.19 207 ALA A N 1
ATOM 1642 C CA . ALA A 1 207 ? 0.622 9.527 0.990 1.00 96.19 207 ALA A CA 1
ATOM 1643 C C . ALA A 1 207 ? 0.826 10.712 1.944 1.00 96.19 207 ALA A C 1
ATOM 1645 O O . ALA A 1 207 ? 0.736 10.522 3.155 1.00 96.19 207 ALA A O 1
ATOM 1646 N N . ALA A 1 208 ? 1.024 11.932 1.435 1.00 95.25 208 ALA A N 1
ATOM 1647 C CA . ALA A 1 208 ? 1.087 13.158 2.229 1.00 95.25 208 ALA A CA 1
ATOM 1648 C C . ALA A 1 208 ? -0.125 13.335 3.162 1.00 95.25 208 ALA A C 1
ATOM 1650 O O . ALA A 1 208 ? -0.006 13.939 4.222 1.00 95.25 208 ALA A O 1
ATOM 1651 N N . THR A 1 209 ? -1.278 12.746 2.833 1.00 96.12 209 THR A N 1
ATOM 1652 C CA . THR A 1 209 ? -2.490 12.838 3.656 1.00 96.12 209 THR A CA 1
ATOM 1653 C C . THR A 1 209 ? -2.469 11.970 4.920 1.00 96.12 209 THR A C 1
ATOM 1655 O O . THR A 1 209 ? -3.382 12.097 5.739 1.00 96.12 209 THR A O 1
ATOM 1658 N N . LEU A 1 210 ? -1.472 11.093 5.114 1.00 94.25 210 LEU A N 1
ATOM 1659 C CA . LEU A 1 210 ? -1.437 10.147 6.242 1.00 94.25 210 LEU A CA 1
ATOM 1660 C C . LEU A 1 210 ? -1.631 10.809 7.613 1.00 94.25 210 LEU A C 1
ATOM 1662 O O . LEU A 1 210 ? -2.467 10.316 8.373 1.00 94.25 210 LEU A O 1
ATOM 1666 N N . PRO A 1 211 ? -0.949 11.920 7.954 1.00 91.75 211 PRO A N 1
ATOM 1667 C CA . PRO A 1 211 ? -1.123 12.528 9.266 1.00 91.75 211 PRO A CA 1
ATOM 1668 C C . PRO A 1 211 ? -2.553 13.026 9.502 1.00 91.75 211 PRO A C 1
ATOM 1670 O O . PRO A 1 211 ? -3.081 12.879 10.602 1.00 91.75 211 PRO A O 1
ATOM 1673 N N . VAL A 1 212 ? -3.212 13.556 8.463 1.00 92.56 212 VAL A N 1
ATOM 1674 C CA . VAL A 1 212 ? -4.618 13.981 8.539 1.00 92.56 212 VAL A CA 1
ATOM 1675 C C . VAL A 1 212 ? -5.510 12.778 8.837 1.00 92.56 212 VAL A C 1
ATOM 1677 O O . VAL A 1 212 ? -6.365 12.848 9.717 1.00 92.56 212 VAL A O 1
ATOM 1680 N N . VAL A 1 213 ? -5.278 11.642 8.173 1.00 95.06 213 VAL A N 1
ATOM 1681 C CA . VAL A 1 213 ? -6.035 10.410 8.441 1.00 95.06 213 VAL A CA 1
ATOM 1682 C C . VAL A 1 213 ? -5.772 9.865 9.843 1.00 95.06 213 VAL A C 1
ATOM 1684 O O . VAL A 1 213 ? -6.721 9.427 10.487 1.00 95.06 213 VAL A O 1
ATOM 1687 N N . ILE A 1 214 ? -4.545 9.949 10.366 1.00 91.62 214 ILE A N 1
ATOM 1688 C CA . ILE A 1 214 ? -4.249 9.580 11.762 1.00 91.62 214 ILE A CA 1
ATOM 1689 C C . ILE A 1 214 ? -5.040 10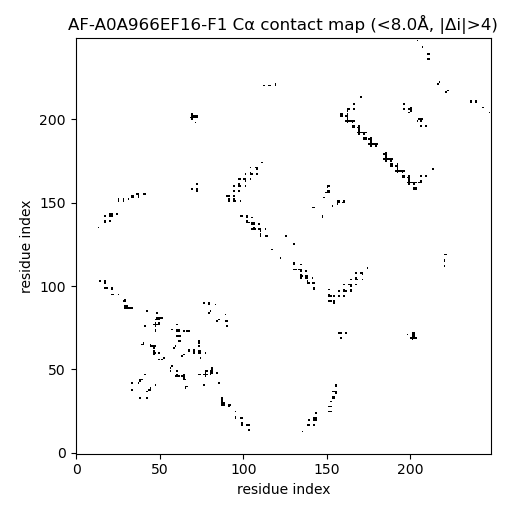.463 12.737 1.00 91.62 214 ILE A C 1
ATOM 1691 O O . ILE A 1 214 ? -5.650 9.941 13.669 1.00 91.62 214 ILE A O 1
ATOM 1695 N N . VAL A 1 215 ? -5.102 11.779 12.506 1.00 88.38 215 VAL A N 1
ATOM 1696 C CA . VAL A 1 215 ? -5.901 12.695 13.340 1.00 88.38 215 VAL A CA 1
ATOM 1697 C C . VAL A 1 215 ? -7.387 12.336 13.289 1.00 88.38 215 VAL A C 1
ATOM 1699 O O . VAL A 1 215 ? -8.040 12.275 14.331 1.00 88.38 215 VAL A O 1
ATOM 1702 N N . LEU A 1 216 ? -7.927 12.048 12.101 1.00 90.38 216 LEU A N 1
ATOM 1703 C CA . LEU A 1 216 ? -9.315 11.602 11.956 1.00 90.38 216 LEU A CA 1
ATOM 1704 C C . LEU A 1 216 ? -9.557 10.267 12.673 1.00 90.38 216 LEU A C 1
ATOM 1706 O O . LEU A 1 216 ? -10.577 10.105 13.339 1.00 90.38 216 LEU A O 1
ATOM 1710 N N . MET A 1 217 ? -8.619 9.323 12.592 1.00 89.19 217 MET A N 1
ATOM 1711 C CA . MET A 1 217 ? -8.719 8.050 13.305 1.00 89.19 217 MET A CA 1
ATOM 1712 C C . MET A 1 217 ? -8.726 8.240 14.823 1.00 89.19 217 MET A C 1
ATOM 1714 O O . MET A 1 217 ? -9.549 7.627 15.504 1.00 89.19 217 MET A O 1
ATOM 1718 N N . GLU A 1 218 ? -7.865 9.104 15.358 1.00 88.12 218 GLU A N 1
ATOM 1719 C CA . GLU A 1 218 ? -7.882 9.455 16.781 1.00 88.12 218 GLU A CA 1
ATOM 1720 C C . GLU A 1 218 ? -9.221 10.085 17.182 1.00 88.12 218 GLU A C 1
ATOM 1722 O O . GLU A 1 218 ? -9.810 9.698 18.194 1.00 88.12 218 GLU A O 1
ATOM 1727 N N . TYR A 1 219 ? -9.753 10.983 16.347 1.00 84.81 219 TYR A N 1
ATOM 1728 C CA . TYR A 1 219 ? -11.035 11.639 16.588 1.00 84.81 219 TYR A CA 1
ATOM 1729 C C . TYR A 1 219 ? -12.216 10.658 16.623 1.00 84.81 219 TYR A C 1
ATOM 1731 O O . TYR A 1 219 ? -13.029 10.724 17.544 1.00 84.81 219 TYR A O 1
ATOM 1739 N N . PHE A 1 220 ? -12.316 9.750 15.648 1.00 84.50 220 PHE A N 1
ATOM 1740 C CA . PHE A 1 220 ? -13.469 8.853 15.523 1.00 84.50 220 PHE A CA 1
ATOM 1741 C C . PHE A 1 220 ? -13.386 7.603 16.409 1.00 84.50 220 PHE A C 1
ATOM 1743 O O . PHE A 1 220 ? -14.416 7.155 16.903 1.00 84.50 220 PHE A O 1
ATOM 1750 N N . PHE A 1 221 ? -12.196 7.032 16.627 1.00 84.19 221 PHE A N 1
ATOM 1751 C CA . PHE A 1 221 ? -12.060 5.713 17.273 1.00 84.19 221 PHE A CA 1
ATOM 1752 C C . PHE A 1 221 ? -11.434 5.742 18.669 1.00 84.19 221 PHE A C 1
ATOM 1754 O O . PHE A 1 221 ? -11.538 4.763 19.418 1.00 84.19 221 PHE A O 1
ATOM 1761 N N . PHE A 1 222 ? -10.745 6.822 19.033 1.00 82.81 222 PHE A N 1
ATOM 1762 C CA . PHE A 1 222 ? -9.977 6.869 20.278 1.00 82.81 222 PHE A CA 1
ATOM 1763 C C . PHE A 1 222 ? -10.331 8.015 21.213 1.00 82.81 222 PHE A C 1
ATOM 1765 O O . PHE A 1 222 ? -9.905 7.991 22.370 1.00 82.81 222 PHE A O 1
ATOM 1772 N N . ARG A 1 223 ? -11.147 8.961 20.756 1.00 76.31 223 ARG A N 1
ATOM 1773 C CA . ARG A 1 223 ? -11.720 9.992 21.607 1.00 76.31 223 ARG A CA 1
ATOM 1774 C C . ARG A 1 223 ? -12.555 9.367 22.727 1.00 76.31 223 ARG A C 1
ATOM 1776 O O . ARG A 1 223 ? -13.370 8.480 22.489 1.00 76.31 223 ARG A O 1
ATOM 1783 N N . ASP A 1 224 ? -12.371 9.887 23.936 1.00 67.06 224 ASP A N 1
ATOM 1784 C CA . ASP A 1 224 ? -13.290 9.672 25.051 1.00 67.06 224 ASP A CA 1
ATOM 1785 C C . ASP A 1 224 ? -14.513 10.593 24.857 1.00 67.06 224 ASP A C 1
ATOM 1787 O O . ASP A 1 224 ? -14.343 11.820 24.863 1.00 67.06 224 ASP A O 1
ATOM 1791 N N . PRO A 1 225 ? -15.730 10.055 24.644 1.00 62.53 225 PRO A N 1
ATOM 1792 C CA . PRO A 1 225 ? -16.928 10.866 24.430 1.00 62.53 225 PRO A CA 1
ATOM 1793 C C . PRO A 1 225 ? -17.255 11.790 25.610 1.00 62.53 225 PRO A C 1
ATOM 1795 O O . PRO A 1 225 ? -17.923 12.802 25.414 1.00 62.53 225 PRO A O 1
ATOM 1798 N N . GLN A 1 226 ? -16.787 11.457 26.820 1.00 61.84 226 GLN A N 1
ATOM 1799 C CA . GLN A 1 226 ? -17.106 12.175 28.056 1.00 61.84 226 GLN A CA 1
ATOM 1800 C C . GLN A 1 226 ? -16.114 13.298 28.395 1.00 61.84 226 GLN A C 1
ATOM 1802 O O . GLN A 1 226 ? -16.398 14.112 29.272 1.00 61.84 226 GLN A O 1
ATOM 1807 N N . LYS A 1 227 ? -14.967 13.395 27.707 1.00 60.41 227 LYS A N 1
ATOM 1808 C CA . LYS A 1 227 ? -13.986 14.470 27.927 1.00 60.41 227 LYS A CA 1
ATOM 1809 C C . LYS A 1 227 ? -14.091 15.546 26.844 1.00 60.41 227 LYS A C 1
ATOM 1811 O O . LYS A 1 227 ? -13.983 15.266 25.647 1.00 60.41 227 LYS A O 1
ATOM 1816 N N . SER A 1 228 ? -14.266 16.804 27.264 1.00 55.12 228 SER A N 1
ATOM 1817 C CA . SER A 1 228 ? -14.032 17.968 26.402 1.00 55.12 228 SER A CA 1
ATOM 1818 C C . SER A 1 228 ? -12.568 17.981 25.965 1.00 55.12 228 SER A C 1
ATOM 1820 O O . SER A 1 228 ? -11.692 17.631 26.755 1.00 55.12 228 SER A O 1
ATOM 1822 N N . TRP A 1 229 ? -12.318 18.346 24.704 1.00 50.19 229 TRP A N 1
ATOM 1823 C CA . TRP A 1 229 ? -11.000 18.328 24.063 1.00 50.19 229 TRP A CA 1
ATOM 1824 C C . TRP A 1 229 ? -9.852 18.726 25.012 1.00 50.19 229 TRP A C 1
ATOM 1826 O O . TRP A 1 229 ? -9.847 19.862 25.488 1.00 50.19 229 TRP A O 1
ATOM 1836 N N . PRO A 1 230 ? -8.814 17.891 25.207 1.00 45.53 230 PRO A N 1
ATOM 1837 C CA . PRO A 1 230 ? -7.488 18.464 25.342 1.00 45.53 230 PRO A CA 1
ATOM 1838 C C . PRO A 1 230 ? -7.186 19.027 23.954 1.00 45.53 230 PRO A C 1
ATOM 1840 O O . PRO A 1 230 ? -7.178 18.266 22.987 1.00 45.53 230 PRO A O 1
ATOM 1843 N N . GLY A 1 231 ? -7.093 20.353 23.826 1.00 46.50 231 GLY A N 1
ATOM 1844 C CA . GLY A 1 231 ? -6.900 21.011 22.536 1.00 46.50 231 GLY A CA 1
ATOM 1845 C C . GLY A 1 231 ? -5.855 20.254 21.727 1.00 46.50 231 GLY A C 1
ATOM 1846 O O . GLY A 1 231 ? -4.703 20.159 22.147 1.00 46.50 231 GLY A O 1
ATOM 1847 N N . ILE A 1 232 ? -6.275 19.648 20.612 1.00 52.69 232 ILE A N 1
ATOM 1848 C CA . ILE A 1 232 ? -5.346 19.074 19.645 1.00 52.69 232 ILE A CA 1
ATOM 1849 C C . ILE A 1 232 ? -4.466 20.254 19.278 1.00 52.69 232 ILE A C 1
ATOM 1851 O O . ILE A 1 232 ? -4.956 21.198 18.658 1.00 52.69 232 ILE A O 1
ATOM 1855 N N . HIS A 1 233 ? -3.225 20.273 19.776 1.00 54.25 233 HIS A N 1
ATOM 1856 C CA . HIS A 1 233 ? -2.334 21.391 19.531 1.00 54.25 233 HIS A CA 1
ATOM 1857 C C . HIS A 1 233 ? -2.296 21.562 18.021 1.00 54.25 233 HIS A C 1
ATOM 1859 O O . HIS A 1 233 ? -1.832 20.674 17.308 1.00 54.25 233 HIS A O 1
ATOM 1865 N N . LEU A 1 234 ? -2.816 22.694 17.548 1.00 49.28 234 LEU A N 1
ATOM 1866 C CA . LEU A 1 234 ? -2.822 23.117 16.152 1.00 49.28 234 LEU A CA 1
ATOM 1867 C C . LEU A 1 234 ? -1.435 22.903 15.510 1.00 49.28 234 LEU A C 1
ATOM 1869 O O . LEU A 1 234 ? -1.343 22.622 14.325 1.00 49.28 234 LEU A O 1
ATOM 1873 N N . GLY A 1 235 ? -0.374 22.900 16.327 1.00 51.78 235 GLY A N 1
ATOM 1874 C CA . GLY A 1 235 ? 0.987 22.488 15.989 1.00 51.78 235 GLY A CA 1
ATOM 1875 C C . GLY A 1 235 ? 1.161 21.082 15.395 1.00 51.78 235 GLY A C 1
ATOM 1876 O O . GLY A 1 235 ? 1.976 20.957 14.498 1.00 51.78 235 GLY A O 1
ATOM 1877 N N . TYR A 1 236 ? 0.413 20.041 15.784 1.00 56.41 236 TYR A N 1
ATOM 1878 C CA . TYR A 1 236 ? 0.532 18.708 15.158 1.00 56.41 236 TYR A CA 1
ATOM 1879 C C . TYR A 1 236 ? -0.102 18.661 13.762 1.00 56.41 236 TYR A C 1
ATOM 1881 O O . TYR A 1 236 ? 0.442 18.028 12.860 1.00 56.41 236 TYR A O 1
ATOM 1889 N N . LEU A 1 237 ? -1.218 19.371 13.567 1.00 53.62 237 LEU A N 1
ATOM 1890 C CA . LEU A 1 237 ? -1.855 19.551 12.257 1.00 53.62 237 LEU A CA 1
ATOM 1891 C C . LEU A 1 237 ? -1.010 20.455 11.345 1.00 53.62 237 LEU A C 1
ATOM 1893 O O . LEU A 1 237 ? -0.839 20.150 10.170 1.00 53.62 237 LEU A O 1
ATOM 1897 N N . LEU A 1 238 ? -0.427 21.527 11.887 1.00 52.38 238 LEU A N 1
ATOM 1898 C CA . LEU A 1 238 ? 0.474 22.420 11.157 1.00 52.38 238 LEU A CA 1
ATOM 1899 C C . LEU A 1 238 ? 1.823 21.755 10.841 1.00 52.38 238 LEU A C 1
ATOM 1901 O O . LEU A 1 238 ? 2.326 21.943 9.741 1.00 52.38 238 LEU A O 1
ATOM 1905 N N . PHE A 1 239 ? 2.374 20.929 11.737 1.00 54.47 239 PHE A N 1
ATOM 1906 C CA . PHE A 1 239 ? 3.595 20.144 11.499 1.00 54.47 239 PHE A CA 1
ATOM 1907 C C . PHE A 1 239 ? 3.381 19.057 10.438 1.00 54.47 239 PHE A C 1
ATOM 1909 O O . PHE A 1 239 ? 4.221 18.856 9.565 1.00 54.47 239 PHE A O 1
ATOM 1916 N N . ALA A 1 240 ? 2.220 18.398 10.462 1.00 54.25 240 ALA A N 1
ATOM 1917 C CA . ALA A 1 240 ? 1.792 17.494 9.402 1.00 54.25 240 ALA A CA 1
ATOM 1918 C C . ALA A 1 240 ? 1.702 18.192 8.034 1.00 54.25 240 ALA A C 1
ATOM 1920 O O . ALA A 1 240 ? 2.133 17.627 7.033 1.00 54.25 240 ALA A O 1
ATOM 1921 N N . LEU A 1 241 ? 1.175 19.419 7.989 1.00 53.28 241 LEU A N 1
ATOM 1922 C CA . LEU A 1 241 ? 1.047 20.200 6.757 1.00 53.28 241 LEU A CA 1
ATOM 1923 C C . LEU A 1 241 ? 2.406 20.723 6.255 1.00 53.28 241 LEU A C 1
ATOM 1925 O O . LEU A 1 241 ? 2.688 20.631 5.060 1.00 53.28 241 LEU A O 1
ATOM 1929 N N . THR A 1 242 ? 3.294 21.198 7.135 1.00 55.34 242 THR A N 1
ATOM 1930 C CA . THR A 1 242 ? 4.617 21.707 6.728 1.00 55.34 242 THR A CA 1
ATOM 1931 C C . THR A 1 242 ? 5.576 20.601 6.287 1.00 55.34 242 THR A C 1
ATOM 1933 O O . THR A 1 242 ? 6.331 20.806 5.338 1.00 55.34 242 THR A O 1
ATOM 1936 N N . ALA A 1 243 ? 5.494 19.404 6.879 1.00 48.12 243 ALA A N 1
ATOM 1937 C CA . ALA A 1 243 ? 6.264 18.240 6.437 1.00 48.12 243 ALA A CA 1
ATOM 1938 C C . ALA A 1 243 ? 5.882 17.780 5.016 1.00 48.12 243 ALA A C 1
ATOM 1940 O O . ALA A 1 243 ? 6.719 17.240 4.297 1.00 48.12 243 ALA A O 1
ATOM 1941 N N . THR A 1 244 ? 4.642 18.028 4.580 1.00 48.69 244 THR A N 1
ATOM 1942 C CA . THR A 1 244 ? 4.190 17.684 3.220 1.00 48.69 244 THR A CA 1
ATOM 1943 C C . THR A 1 244 ? 4.570 18.729 2.172 1.00 48.69 244 THR A C 1
ATOM 1945 O O . THR A 1 244 ? 4.869 18.366 1.039 1.00 48.69 244 THR A O 1
ATOM 1948 N N . ALA A 1 245 ? 4.652 20.011 2.545 1.00 41.78 245 ALA A N 1
ATOM 1949 C CA . ALA A 1 245 ? 5.028 21.085 1.623 1.00 41.78 245 ALA A CA 1
ATOM 1950 C C . ALA A 1 245 ? 6.491 20.987 1.144 1.00 41.78 245 ALA A C 1
ATOM 1952 O O . ALA A 1 245 ? 6.781 21.337 0.006 1.00 41.78 245 ALA A O 1
ATOM 1953 N N . GLY A 1 246 ? 7.400 20.464 1.977 1.00 43.34 246 GLY A N 1
ATOM 1954 C CA . GLY A 1 246 ? 8.812 20.271 1.613 1.00 43.34 246 GLY A CA 1
ATOM 1955 C C . GLY A 1 246 ? 9.107 19.023 0.770 1.00 43.34 246 GLY A C 1
ATOM 1956 O O . GLY A 1 246 ? 10.200 18.912 0.232 1.00 43.34 246 GLY A O 1
ATOM 1957 N N . VAL A 1 247 ? 8.159 18.085 0.659 1.00 45.94 247 VAL A N 1
ATOM 1958 C CA . VAL A 1 247 ? 8.305 16.834 -0.119 1.00 45.94 247 VAL A CA 1
ATOM 1959 C C . VAL A 1 247 ? 7.636 16.941 -1.501 1.00 45.94 247 VAL A C 1
ATOM 1961 O O . VAL A 1 247 ? 7.886 16.119 -2.380 1.00 45.94 247 VAL A O 1
ATOM 1964 N N . VAL A 1 248 ? 6.790 17.957 -1.710 1.00 40.66 248 VAL A N 1
ATOM 1965 C CA . VAL A 1 248 ? 5.992 18.151 -2.938 1.00 40.66 248 VAL A CA 1
ATOM 1966 C C . VAL A 1 248 ? 6.566 19.238 -3.871 1.00 40.66 248 VAL A C 1
ATOM 1968 O O . VAL A 1 248 ? 6.175 19.294 -5.039 1.00 40.66 248 VAL A O 1
ATOM 1971 N N . LEU A 1 249 ? 7.519 20.055 -3.406 1.00 36.53 249 LEU A N 1
ATOM 1972 C CA . LEU A 1 249 ? 8.282 21.013 -4.226 1.00 36.53 249 LEU A CA 1
ATOM 1973 C C . LEU A 1 249 ? 9.575 20.363 -4.740 1.00 36.53 249 LEU A C 1
ATOM 1975 O O . LEU A 1 249 ? 9.745 20.297 -5.986 1.00 36.53 249 LEU A O 1
#

pLDDT: mean 86.8, std 16.06, range [32.66, 98.75]

Sequence (249 aa):
MKLAGKPYEVHLLAVIVLYVLGFAVYLNSFSVPFVFDDFPNIRDNPSIRLTAIGIEDLRATVLESPIARRPIANISFALNYLAGGYDVKGYHLVNVLIHIANGVLVYFLALILLRRDRAVTHRPSEPDRRLRLAALFAAAVFIAHPLQIQAVTYIVQRMTSMATMFYLMALLLYLLGRQREDHSGRSVYWLAAFAAWLLALGSKEIAATLPVVIVLMEYFFFRDPQKSWPGIHLGYLLFALTATAGVVL

Secondary structure (DSSP, 8-state):
---SS-HHHHHHHHHHHHHHHHHHHHGGGGGPPP-TTHIIIIIS-GGG--SS--HHHHHHHHHSSTTTT-HHHHHHHHHHHHHHTT-HHHHHHHHHHHHHHHHHHHHHHHHHHHHHHHHHHT-----HHHHHHHHHHHHHHHHH-GGGHHHHHSGGGHHHHHHHHHHHHHHHHHHHHHT-SSHHHHHHHHHHHHHHHHHHHTT-GGGGGHHHHHHHHIIIII--TTS------HHHHHHHHHHHHHHH-

Radius of gyration: 20.26 Å; Cα contacts (8 Å, |Δi|>4): 273; chains: 1; bounding box: 50×47×52 Å

Solvent-accessible surface area (backbone atoms only — not comparable to full-atom values): 13230 Å² total; per-residue (Å²): 135,91,74,86,80,66,78,63,56,60,55,49,50,51,48,51,52,44,45,54,49,40,48,66,74,50,57,77,39,45,75,49,69,86,56,80,68,21,37,65,68,52,76,67,29,70,40,31,68,43,88,62,96,44,73,68,51,52,47,41,26,30,69,66,28,94,53,39,81,20,32,54,35,40,48,53,51,14,55,48,27,56,73,55,53,85,49,45,45,63,54,33,50,53,27,48,52,42,47,32,52,36,24,50,43,43,22,55,44,41,35,53,49,54,55,38,47,43,68,74,67,70,56,77,88,70,59,68,67,57,49,50,50,52,13,47,48,54,15,49,49,58,56,70,34,74,85,43,47,56,42,38,56,39,66,59,33,36,21,54,40,47,12,49,33,24,41,47,47,16,54,44,29,39,54,56,17,70,70,43,90,51,70,68,64,18,50,53,26,41,51,51,13,50,54,26,38,53,50,2,33,27,16,27,71,77,41,55,51,50,57,60,53,51,53,51,46,43,60,76,63,63,57,61,92,88,56,78,76,76,73,75,56,63,61,59,61,49,49,44,51,55,62,38,56,75,75,74,113

Foldseek 3Di:
DDDPDDPPVLLVVLLVVLLVLLCVLCVVLQPQAADDVCCQQAVVWPLLQDQDPDPVSLVSQQCVGPPVLQSLLSPVSSVLCNVPNRNSNSLLVVLSVLLSLLLSLQLLLQLLQLVLCCVQVVDPDDDSVVSSVVSSVRSSCSSNPPVCCCCRNNRLVVLVSLLSNLLSQLSSLQSVLVPDPDPVSSVVSNVSSVVSLVNSSSSDLVSLCSLVVVVVCCVPRVDDPPDDDPPPPVVSVVVSVVVSVVSVD

Mean predicted aligned error: 7.36 Å